Protein AF-0000000072974945 (afdb_homodimer)

Structure (mmCIF, N/CA/C/O backbone):
data_AF-0000000072974945-model_v1
#
loop_
_entity.id
_entity.type
_entity.pdbx_description
1 polymer 'Rhodanese domain-containing protein'
#
loop_
_atom_site.group_PDB
_atom_site.id
_atom_site.type_symbol
_atom_site.label_atom_id
_atom_site.label_alt_id
_atom_site.label_comp_id
_atom_site.label_asym_id
_atom_site.label_entity_id
_atom_site.label_seq_id
_atom_site.pdbx_PDB_ins_code
_atom_site.Cartn_x
_atom_site.Cartn_y
_atom_site.Cartn_z
_atom_site.occupancy
_atom_site.B_iso_or_equiv
_atom_site.auth_seq_id
_atom_site.auth_comp_id
_atom_site.auth_asym_id
_atom_site.auth_atom_id
_atom_site.pdbx_PDB_model_num
ATOM 1 N N . MET A 1 1 ? 16.078 1.622 16.719 1 58.62 1 MET A N 1
ATOM 2 C CA . MET A 1 1 ? 16.891 1.81 15.523 1 58.62 1 MET A CA 1
ATOM 3 C C . MET A 1 1 ? 16.016 2.008 14.289 1 58.62 1 MET A C 1
ATOM 5 O O . MET A 1 1 ? 14.992 1.335 14.141 1 58.62 1 MET A O 1
ATOM 9 N N . THR A 1 2 ? 16.172 3.021 13.57 1 85 2 THR A N 1
ATOM 10 C CA . THR A 1 2 ? 15.352 3.383 12.414 1 85 2 THR A CA 1
ATOM 11 C C . THR A 1 2 ? 15.547 2.391 11.273 1 85 2 THR A C 1
ATOM 13 O O . THR A 1 2 ? 16.672 1.994 10.977 1 85 2 THR A O 1
ATOM 16 N N . GLN A 1 3 ? 14.461 1.703 10.914 1 92.5 3 GLN A N 1
ATOM 17 C CA . GLN A 1 3 ? 14.531 0.742 9.812 1 92.5 3 GLN A CA 1
ATOM 18 C C . GLN A 1 3 ? 14.539 1.449 8.461 1 92.5 3 GLN A C 1
ATOM 20 O O . GLN A 1 3 ? 13.977 2.537 8.32 1 92.5 3 GLN A O 1
ATOM 25 N N . THR A 1 4 ? 15.273 0.853 7.574 1 95.38 4 THR A N 1
ATOM 26 C CA . THR A 1 4 ? 15.211 1.28 6.18 1 95.38 4 THR A CA 1
ATOM 27 C C . THR A 1 4 ? 14.188 0.454 5.406 1 95.38 4 THR A C 1
ATOM 29 O O . THR A 1 4 ? 13.75 -0.601 5.875 1 95.38 4 THR A O 1
ATOM 32 N N . PRO A 1 5 ? 13.805 0.954 4.289 1 95.38 5 PRO A N 1
ATOM 33 C CA . PRO A 1 5 ? 12.906 0.134 3.471 1 95.38 5 PRO A CA 1
ATOM 34 C C . PRO A 1 5 ? 13.484 -1.25 3.174 1 95.38 5 PRO A C 1
ATOM 36 O O . PRO A 1 5 ? 12.75 -2.244 3.205 1 95.38 5 PRO A O 1
ATOM 39 N N . SER A 1 6 ? 14.758 -1.287 2.896 1 96.25 6 SER A N 1
ATOM 40 C CA . SER A 1 6 ? 15.398 -2.57 2.643 1 96.25 6 SER A CA 1
ATOM 41 C C . SER A 1 6 ? 15.312 -3.486 3.859 1 96.25 6 SER A C 1
ATOM 43 O O . SER A 1 6 ? 15.172 -4.703 3.717 1 96.25 6 SER A O 1
ATOM 45 N N . ASP A 1 7 ? 15.414 -2.947 5.043 1 97.31 7 ASP A N 1
ATOM 46 C CA . ASP A 1 7 ? 15.266 -3.729 6.266 1 97.31 7 ASP A CA 1
ATOM 47 C C . ASP A 1 7 ? 13.852 -4.293 6.387 1 97.31 7 ASP A C 1
ATOM 49 O O . ASP A 1 7 ? 13.672 -5.453 6.762 1 97.31 7 ASP A O 1
ATOM 53 N N . LEU A 1 8 ? 12.836 -3.455 6.133 1 96.56 8 LEU A N 1
ATOM 54 C CA . LEU A 1 8 ? 11.445 -3.902 6.195 1 96.56 8 LEU A CA 1
ATOM 55 C C . LEU A 1 8 ? 11.211 -5.07 5.246 1 96.56 8 LEU A C 1
ATOM 57 O O . LEU A 1 8 ? 10.547 -6.051 5.609 1 96.56 8 LEU A O 1
ATOM 61 N N . VAL A 1 9 ? 11.789 -4.977 4.047 1 97.06 9 VAL A N 1
ATOM 62 C CA . VAL A 1 9 ? 11.625 -6.016 3.035 1 97.06 9 VAL A CA 1
ATOM 63 C C . VAL A 1 9 ? 12.305 -7.301 3.504 1 97.06 9 VAL A C 1
ATOM 65 O O . VAL A 1 9 ? 11.711 -8.383 3.426 1 97.06 9 VAL A O 1
ATOM 68 N N . ALA A 1 10 ? 13.5 -7.16 4.02 1 95.5 10 ALA A N 1
ATOM 69 C CA . ALA A 1 10 ? 14.273 -8.312 4.48 1 95.5 10 ALA A CA 1
ATOM 70 C C . ALA A 1 10 ? 13.57 -9.016 5.641 1 95.5 10 ALA A C 1
ATOM 72 O O . ALA A 1 10 ? 13.633 -10.242 5.766 1 95.5 10 ALA A O 1
ATOM 73 N N . ASN A 1 11 ? 12.812 -8.281 6.383 1 95.69 11 ASN A N 1
ATOM 74 C CA . ASN A 1 11 ? 12.18 -8.812 7.586 1 95.69 11 ASN A CA 1
ATOM 75 C C . ASN A 1 11 ? 10.758 -9.297 7.305 1 95.69 11 ASN A C 1
ATOM 77 O O . ASN A 1 11 ? 10.102 -9.844 8.195 1 95.69 11 ASN A O 1
ATOM 81 N N . ALA A 1 12 ? 10.258 -9.102 6.109 1 96.12 12 ALA A N 1
ATOM 82 C CA . ALA A 1 12 ? 8.883 -9.445 5.754 1 96.12 12 ALA A CA 1
ATOM 83 C C . ALA A 1 12 ? 8.641 -10.945 5.898 1 96.12 12 ALA A C 1
ATOM 85 O O . ALA A 1 12 ? 7.508 -11.375 6.133 1 96.12 12 ALA A O 1
ATOM 86 N N . GLY A 1 13 ? 9.648 -11.766 5.664 1 96.69 13 GLY A N 1
ATOM 87 C CA . GLY A 1 13 ? 9.555 -13.195 5.918 1 96.69 13 GLY A CA 1
ATOM 88 C C . GLY A 1 13 ? 8.742 -13.938 4.871 1 96.69 13 GLY A C 1
ATOM 89 O O . GLY A 1 13 ? 8.062 -14.922 5.18 1 96.69 13 GLY A O 1
ATOM 90 N N . ILE A 1 14 ? 8.734 -13.461 3.645 1 98.31 14 ILE A N 1
ATOM 91 C CA . ILE A 1 14 ? 8 -14.117 2.572 1 98.31 14 ILE A CA 1
ATOM 92 C C . ILE A 1 14 ? 8.969 -14.906 1.691 1 98.31 14 ILE A C 1
ATOM 94 O O . ILE A 1 14 ? 9.914 -14.344 1.145 1 98.31 14 ILE A O 1
ATOM 98 N N . PRO A 1 15 ? 8.719 -16.234 1.573 1 98.5 15 PRO A N 1
ATOM 99 C CA . PRO A 1 15 ? 9.633 -17.031 0.75 1 98.5 15 PRO A CA 1
ATOM 100 C C . PRO A 1 15 ? 9.648 -16.594 -0.712 1 98.5 15 PRO A C 1
ATOM 102 O O . PRO A 1 15 ? 8.594 -16.25 -1.267 1 98.5 15 PRO A O 1
ATOM 105 N N . ALA A 1 16 ? 10.812 -16.625 -1.269 1 98.44 16 ALA A N 1
ATOM 106 C CA . ALA A 1 16 ? 10.938 -16.344 -2.697 1 98.44 16 ALA A CA 1
ATOM 107 C C . ALA A 1 16 ? 10.641 -17.594 -3.525 1 98.44 16 ALA A C 1
ATOM 109 O O . ALA A 1 16 ? 10.883 -18.719 -3.076 1 98.44 16 ALA A O 1
ATOM 110 N N . ILE A 1 17 ? 10.102 -17.391 -4.68 1 98.75 17 ILE A N 1
ATOM 111 C CA . ILE A 1 17 ? 9.961 -18.438 -5.699 1 98.75 17 ILE A CA 1
ATOM 112 C C . ILE A 1 17 ? 10.609 -17.969 -7.004 1 98.75 17 ILE A C 1
ATOM 114 O O . ILE A 1 17 ? 10.484 -16.797 -7.379 1 98.75 17 ILE A O 1
ATOM 118 N N . SER A 1 18 ? 11.359 -18.844 -7.617 1 98.5 18 SER A N 1
ATOM 119 C CA . SER A 1 18 ? 11.969 -18.469 -8.891 1 98.5 18 SER A CA 1
ATOM 120 C C . SER A 1 18 ? 10.906 -18.266 -9.969 1 98.5 18 SER A C 1
ATOM 122 O O . SER A 1 18 ? 9.812 -18.828 -9.891 1 98.5 18 SER A O 1
ATOM 124 N N . ILE A 1 19 ? 11.297 -17.484 -10.977 1 98.5 19 ILE A N 1
ATOM 125 C CA . ILE A 1 19 ? 10.398 -17.234 -12.094 1 98.5 19 ILE A CA 1
ATOM 126 C C . ILE A 1 19 ? 10.07 -18.562 -12.789 1 98.5 19 ILE A C 1
ATOM 128 O O . ILE A 1 19 ? 8.914 -18.812 -13.148 1 98.5 19 ILE A O 1
ATOM 132 N N . ASP A 1 20 ? 11.023 -19.406 -12.891 1 98 20 ASP A N 1
ATOM 133 C CA . ASP A 1 20 ? 10.805 -20.703 -13.531 1 98 20 ASP A CA 1
ATOM 134 C C . ASP A 1 20 ? 9.828 -21.547 -12.727 1 98 20 ASP A C 1
ATOM 136 O O . ASP A 1 20 ? 8.914 -22.156 -13.289 1 98 20 ASP A O 1
ATOM 140 N N . ASP A 1 21 ? 10.016 -21.594 -11.445 1 98.56 21 ASP A N 1
ATOM 141 C CA . ASP A 1 21 ? 9.102 -22.344 -10.586 1 98.56 21 ASP A CA 1
ATOM 142 C C . ASP A 1 21 ? 7.707 -21.719 -10.594 1 98.56 21 ASP A C 1
ATOM 144 O O . ASP A 1 21 ? 6.699 -22.422 -10.555 1 98.56 21 ASP A O 1
ATOM 148 N N . ALA A 1 22 ? 7.656 -20.375 -10.625 1 98.81 22 ALA A N 1
ATOM 149 C CA . ALA A 1 22 ? 6.375 -19.688 -10.695 1 98.81 22 ALA A CA 1
ATOM 150 C C . ALA A 1 22 ? 5.629 -20.031 -11.984 1 98.81 22 ALA A C 1
ATOM 152 O O . ALA A 1 22 ? 4.41 -20.219 -11.969 1 98.81 22 ALA A O 1
ATOM 153 N N . LYS A 1 23 ? 6.359 -20.109 -13.062 1 98.5 23 LYS A N 1
ATOM 154 C CA . LYS A 1 23 ? 5.746 -20.453 -14.344 1 98.5 23 LYS A CA 1
ATOM 155 C C . LYS A 1 23 ? 5.102 -21.828 -14.297 1 98.5 23 LYS A C 1
ATOM 157 O O . LYS A 1 23 ? 4.055 -22.062 -14.906 1 98.5 23 LYS A O 1
ATOM 162 N N . VAL A 1 24 ? 5.691 -22.734 -13.562 1 98.19 24 VAL A N 1
ATOM 163 C CA . VAL A 1 24 ? 5.148 -24.078 -13.406 1 98.19 24 VAL A CA 1
ATOM 164 C C . VAL A 1 24 ? 3.809 -24.016 -12.672 1 98.19 24 VAL A C 1
ATOM 166 O O . VAL A 1 24 ? 2.883 -24.766 -12.992 1 98.19 24 VAL A O 1
ATOM 169 N N . LEU A 1 25 ? 3.699 -23.078 -11.805 1 98.44 25 LEU A N 1
ATOM 170 C CA . LEU A 1 25 ? 2.494 -22.938 -10.992 1 98.44 25 LEU A CA 1
ATOM 171 C C . LEU A 1 25 ? 1.412 -22.172 -11.742 1 98.44 25 LEU A C 1
ATOM 173 O O . LEU A 1 25 ? 0.24 -22.219 -11.359 1 98.44 25 LEU A O 1
ATOM 177 N N . HIS A 1 26 ? 1.814 -21.406 -12.75 1 98.38 26 HIS A N 1
ATOM 178 C CA . HIS A 1 26 ? 0.898 -20.516 -13.469 1 98.38 26 HIS A CA 1
ATOM 179 C C . HIS A 1 26 ? -0.235 -21.312 -14.117 1 98.38 26 HIS A C 1
ATOM 181 O O . HIS A 1 26 ? 0.01 -22.281 -14.828 1 98.38 26 HIS A O 1
ATOM 187 N N . GLY A 1 27 ? -1.477 -21 -13.797 1 96.69 27 GLY A N 1
ATOM 188 C CA . GLY A 1 27 ? -2.641 -21.641 -14.383 1 96.69 27 GLY A CA 1
ATOM 189 C C . GLY A 1 27 ? -3.137 -22.828 -13.57 1 96.69 27 GLY A C 1
ATOM 190 O O . GLY A 1 27 ? -4.18 -23.406 -13.883 1 96.69 27 GLY A O 1
ATOM 191 N N . GLN A 1 28 ? -2.434 -23.25 -12.57 1 97.75 28 GLN A N 1
ATOM 192 C CA . GLN A 1 28 ? -2.85 -24.375 -11.742 1 97.75 28 GLN A CA 1
ATOM 193 C C . GLN A 1 28 ? -4.008 -23.984 -10.828 1 97.75 28 GLN A C 1
ATOM 195 O O . GLN A 1 28 ? -4.074 -22.859 -10.344 1 97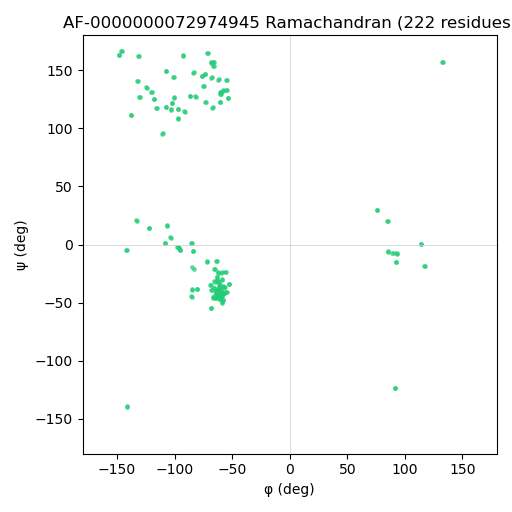.75 28 GLN A O 1
ATOM 200 N N . ASP A 1 29 ? -4.832 -24.938 -10.602 1 97.12 29 ASP A N 1
ATOM 201 C CA . ASP A 1 29 ? -5.973 -24.734 -9.719 1 97.12 29 ASP A CA 1
ATOM 202 C C . ASP A 1 29 ? -5.516 -24.344 -8.312 1 97.12 29 ASP A C 1
ATOM 204 O O . ASP A 1 29 ? -4.598 -24.969 -7.766 1 97.12 29 ASP A O 1
ATOM 208 N N . GLY A 1 30 ? -6.086 -23.328 -7.777 1 97.75 30 GLY A N 1
ATOM 209 C CA . GLY A 1 30 ? -5.812 -22.922 -6.402 1 97.75 30 GLY A CA 1
ATOM 210 C C . GLY A 1 30 ? -4.652 -21.953 -6.281 1 97.75 30 GLY A C 1
ATOM 211 O O . GLY A 1 30 ? -4.352 -21.469 -5.188 1 97.75 30 GLY A O 1
ATOM 212 N N . VAL A 1 31 ? -3.963 -21.734 -7.418 1 98.69 31 VAL A N 1
ATOM 213 C CA . VAL A 1 31 ? -2.857 -20.781 -7.398 1 98.69 31 VAL A CA 1
ATOM 214 C C . VAL A 1 31 ? -3.316 -19.453 -7.973 1 98.69 31 VAL A C 1
ATOM 216 O O . VAL A 1 31 ? -3.885 -19.391 -9.07 1 98.69 31 VAL A O 1
ATOM 219 N N . VAL A 1 32 ? -3.125 -18.422 -7.258 1 98.75 32 VAL A N 1
ATOM 220 C CA . VAL A 1 32 ? -3.484 -17.094 -7.715 1 98.75 32 VAL A CA 1
ATOM 221 C C . VAL A 1 32 ? -2.23 -16.219 -7.801 1 98.75 32 VAL A C 1
ATOM 223 O O . VAL A 1 32 ? -1.437 -16.172 -6.859 1 98.75 32 VAL A O 1
ATOM 226 N N . PHE A 1 33 ? -2.006 -15.664 -8.906 1 98.94 33 PHE A N 1
ATOM 227 C CA . PHE A 1 33 ? -0.983 -14.633 -9.047 1 98.94 33 PHE A CA 1
ATOM 228 C C . PHE A 1 33 ? -1.545 -13.258 -8.703 1 98.94 33 PHE A C 1
ATOM 230 O O . PHE A 1 33 ? -2.611 -12.875 -9.195 1 98.94 33 PHE A O 1
ATOM 237 N N . LEU A 1 34 ? -0.872 -12.578 -7.84 1 98.94 34 LEU A N 1
ATOM 238 C CA . LEU A 1 34 ? -1.311 -11.266 -7.367 1 98.94 34 LEU A CA 1
ATOM 239 C C . LEU A 1 34 ? -0.321 -10.18 -7.777 1 98.94 34 LEU A C 1
ATOM 241 O O . LEU A 1 34 ? 0.852 -10.234 -7.398 1 98.94 34 LEU A O 1
ATOM 245 N N . ASP A 1 35 ? -0.775 -9.25 -8.57 1 98.94 35 ASP A N 1
ATOM 246 C CA . ASP A 1 35 ? -0.036 -8.055 -8.961 1 98.94 35 ASP A CA 1
ATOM 247 C C . ASP A 1 35 ? -0.32 -6.895 -8 1 98.94 35 ASP A C 1
ATOM 249 O O . ASP A 1 35 ? -1.42 -6.34 -8 1 98.94 35 ASP A O 1
ATOM 253 N N . VAL A 1 36 ? 0.713 -6.465 -7.258 1 98.94 36 VAL A N 1
ATOM 254 C CA . VAL A 1 36 ? 0.452 -5.441 -6.25 1 98.94 36 VAL A CA 1
ATOM 255 C C . VAL A 1 36 ? 1.021 -4.102 -6.711 1 98.94 36 VAL A C 1
ATOM 257 O O . VAL A 1 36 ? 1.181 -3.178 -5.91 1 98.94 36 VAL A O 1
ATOM 260 N N . ARG A 1 37 ? 1.349 -3.924 -8.023 1 98.81 37 ARG A N 1
ATOM 261 C CA . ARG A 1 37 ? 1.84 -2.674 -8.594 1 98.81 37 ARG A CA 1
ATOM 262 C C . ARG A 1 37 ? 0.728 -1.632 -8.672 1 98.81 37 ARG A C 1
ATOM 264 O O . ARG A 1 37 ? -0.447 -1.956 -8.484 1 98.81 37 ARG A O 1
ATOM 271 N N . GLU A 1 38 ? 1.112 -0.466 -8.859 1 98.5 38 GLU A N 1
ATOM 272 C CA . GLU A 1 38 ? 0.151 0.613 -9.062 1 98.5 38 GLU A CA 1
ATOM 273 C C . GLU A 1 38 ? -0.616 0.431 -10.367 1 98.5 38 GLU A C 1
ATOM 275 O O . GLU A 1 38 ? -0.1 -0.159 -11.32 1 98.5 38 GLU A O 1
ATOM 280 N N . PRO A 1 39 ? -1.824 0.975 -10.438 1 98.31 39 PRO A N 1
ATOM 281 C CA . PRO A 1 39 ? -2.684 0.771 -11.609 1 98.31 39 PRO A CA 1
ATOM 282 C C . PRO A 1 39 ? -2.02 1.211 -12.914 1 98.31 39 PRO A C 1
ATOM 284 O O . PRO A 1 39 ? -2.189 0.559 -13.945 1 98.31 39 PRO A O 1
ATOM 287 N N . ALA A 1 40 ? -1.279 2.258 -12.875 1 97.75 40 ALA A N 1
ATOM 288 C CA . ALA A 1 40 ? -0.628 2.742 -14.094 1 97.75 40 ALA A CA 1
ATOM 289 C C . ALA A 1 40 ? 0.36 1.713 -14.633 1 97.75 40 ALA A C 1
ATOM 291 O O . ALA A 1 40 ? 0.509 1.564 -15.844 1 97.75 40 ALA A O 1
ATOM 292 N N . GLU A 1 41 ? 1.099 1.032 -13.766 1 98.31 41 GLU A N 1
ATOM 293 C CA . GLU A 1 41 ? 2.02 -0.028 -14.164 1 98.31 41 GLU A CA 1
ATOM 294 C C . GLU A 1 41 ? 1.271 -1.205 -14.781 1 98.31 41 GLU A C 1
ATOM 296 O O . GLU A 1 41 ? 1.678 -1.731 -15.82 1 98.31 41 GLU A O 1
ATOM 301 N N . VAL A 1 42 ? 0.158 -1.559 -14.203 1 98.62 42 VAL A N 1
ATOM 302 C CA . VAL A 1 42 ? -0.625 -2.715 -14.633 1 98.62 42 VAL A CA 1
ATOM 303 C C . VAL A 1 42 ? -1.244 -2.443 -16 1 98.62 42 VAL A C 1
ATOM 305 O O . VAL A 1 42 ? -1.402 -3.359 -16.812 1 98.62 42 VAL A O 1
ATOM 308 N N . ALA A 1 43 ? -1.614 -1.192 -16.219 1 97.81 43 ALA A N 1
ATOM 309 C CA . ALA A 1 43 ? -2.178 -0.791 -17.5 1 97.81 43 ALA A CA 1
ATOM 310 C C . ALA A 1 43 ? -1.231 -1.137 -18.656 1 97.81 43 ALA A C 1
ATOM 312 O O . ALA A 1 43 ? -1.67 -1.351 -19.781 1 97.81 43 ALA A O 1
ATOM 313 N N . GLY A 1 44 ? 0.078 -1.262 -18.344 1 97.38 44 GLY A N 1
ATOM 314 C CA . GLY A 1 44 ? 1.066 -1.645 -19.344 1 97.38 44 GLY A CA 1
ATOM 315 C C . GLY A 1 44 ? 1.163 -3.145 -19.531 1 97.38 44 GLY A C 1
ATOM 316 O O . GLY A 1 44 ? 1.934 -3.617 -20.375 1 97.38 44 GLY A O 1
ATOM 317 N N . GLY A 1 45 ? 0.459 -3.881 -18.719 1 98.5 45 GLY A N 1
ATOM 318 C CA . GLY A 1 45 ? 0.428 -5.332 -18.797 1 98.5 45 GLY A CA 1
ATOM 319 C C . GLY A 1 45 ? 0.614 -6.004 -17.438 1 98.5 45 GLY A C 1
ATOM 320 O O . GLY A 1 45 ? 1.189 -5.418 -16.516 1 98.5 45 GLY A O 1
ATOM 321 N N . LYS A 1 46 ? 0.142 -7.188 -17.375 1 98.81 46 LYS A N 1
ATOM 322 C CA . LYS A 1 46 ? 0.309 -8.023 -16.188 1 98.81 46 LYS A CA 1
ATOM 323 C C . LYS A 1 46 ? 0.454 -9.492 -16.562 1 98.81 46 LYS A C 1
ATOM 325 O O . LYS A 1 46 ? 0.267 -9.867 -17.719 1 98.81 46 LYS A O 1
ATOM 330 N N . ILE A 1 47 ? 0.885 -10.281 -15.594 1 98.88 47 ILE A N 1
ATOM 331 C CA . ILE A 1 47 ? 0.903 -11.727 -15.812 1 98.88 47 ILE A CA 1
ATOM 332 C C . ILE A 1 47 ? -0.502 -12.211 -16.156 1 98.88 47 ILE A C 1
ATOM 334 O O . ILE A 1 47 ? -1.48 -11.789 -15.531 1 98.88 47 ILE A O 1
ATOM 338 N N . ALA A 1 48 ? -0.617 -13.023 -17.203 1 98.81 48 ALA A N 1
ATOM 339 C CA . ALA A 1 48 ? -1.924 -13.492 -17.656 1 98.81 48 ALA A CA 1
ATOM 340 C C . ALA A 1 48 ? -2.701 -14.141 -16.516 1 98.81 48 ALA A C 1
ATOM 342 O O . ALA A 1 48 ? -2.176 -15.008 -15.805 1 98.81 48 ALA A O 1
ATOM 343 N N . GLY A 1 49 ? -3.949 -13.641 -16.281 1 98.44 49 GLY A N 1
ATOM 344 C CA . GLY A 1 49 ? -4.816 -14.227 -15.273 1 98.44 49 GLY A CA 1
ATOM 345 C C . GLY A 1 49 ? -4.566 -13.688 -13.875 1 98.44 49 GLY A C 1
ATOM 346 O O . GLY A 1 49 ? -5.316 -13.984 -12.945 1 98.44 49 GLY A O 1
ATOM 347 N N . ALA A 1 50 ? -3.58 -12.891 -13.68 1 98.81 50 ALA A N 1
ATOM 348 C CA . ALA A 1 50 ? -3.248 -12.375 -12.352 1 98.81 50 ALA A CA 1
ATOM 349 C C . ALA A 1 50 ? -4.336 -11.438 -11.844 1 98.81 50 ALA A C 1
ATOM 351 O O . ALA A 1 50 ? -4.949 -10.703 -12.625 1 98.81 50 ALA A O 1
ATOM 352 N N . VAL A 1 51 ? -4.59 -11.477 -10.594 1 98.69 51 VAL A N 1
ATOM 353 C CA . VAL A 1 51 ? -5.422 -10.492 -9.914 1 98.69 51 VAL A CA 1
ATOM 354 C C . VAL A 1 51 ? -4.594 -9.25 -9.594 1 98.69 51 VAL A C 1
ATOM 356 O O . VAL A 1 51 ? -3.498 -9.352 -9.039 1 98.69 51 VAL A O 1
ATOM 359 N N . ALA A 1 52 ? -5.082 -8.133 -9.992 1 98.81 52 ALA A N 1
ATOM 360 C CA . ALA A 1 52 ? -4.359 -6.887 -9.734 1 98.81 52 ALA A CA 1
ATOM 361 C C . ALA A 1 52 ? -4.992 -6.117 -8.578 1 98.81 52 ALA A C 1
ATOM 363 O O . ALA A 1 52 ? -6.148 -5.703 -8.656 1 98.81 52 ALA A O 1
ATOM 364 N N . ILE A 1 53 ? -4.301 -5.934 -7.504 1 98.75 53 ILE A N 1
ATOM 365 C CA . ILE A 1 53 ? -4.68 -5.145 -6.336 1 98.75 53 ILE A CA 1
ATOM 366 C C . ILE A 1 53 ? -3.482 -4.332 -5.848 1 98.75 53 ILE A C 1
ATOM 368 O O . ILE A 1 53 ? -2.527 -4.887 -5.301 1 98.75 53 ILE A O 1
ATOM 372 N N . PRO A 1 54 ? -3.553 -3.021 -6 1 98.81 54 PRO A N 1
ATOM 373 C CA . PRO A 1 54 ? -2.428 -2.254 -5.461 1 98.81 54 PRO A CA 1
ATOM 374 C C . PRO A 1 54 ? -2.176 -2.541 -3.98 1 98.81 54 PRO A C 1
ATOM 376 O O . PRO A 1 54 ? -3.125 -2.707 -3.211 1 98.81 54 PRO A O 1
ATOM 379 N N . ARG A 1 55 ? -0.887 -2.592 -3.596 1 98.62 55 ARG A N 1
ATOM 380 C CA . ARG A 1 55 ? -0.537 -2.906 -2.213 1 98.62 55 ARG A CA 1
ATOM 381 C C . ARG A 1 55 ? -1.273 -1.989 -1.242 1 98.62 55 ARG A C 1
ATOM 383 O O . ARG A 1 55 ? -1.653 -2.412 -0.148 1 98.62 55 ARG A O 1
ATOM 390 N N . GLY A 1 56 ? -1.486 -0.758 -1.649 1 98.31 56 GLY A N 1
ATOM 391 C CA . GLY A 1 56 ? -2.031 0.248 -0.751 1 98.31 56 GLY A CA 1
ATOM 392 C C . GLY A 1 56 ? -3.447 -0.056 -0.303 1 98.31 56 GLY A C 1
ATOM 393 O O . GLY A 1 56 ? -3.906 0.463 0.717 1 98.31 56 GLY A O 1
ATOM 394 N N . VAL A 1 57 ? -4.168 -0.867 -1.032 1 98.38 57 VAL A N 1
ATOM 395 C CA . VAL A 1 57 ? -5.562 -1.134 -0.695 1 98.38 57 VAL A CA 1
ATOM 396 C C . VAL A 1 57 ? -5.766 -2.633 -0.491 1 98.38 57 VAL A C 1
ATOM 398 O O . VAL A 1 57 ? -6.902 -3.105 -0.409 1 98.38 57 VAL A O 1
ATOM 401 N N . LEU A 1 58 ? -4.758 -3.406 -0.354 1 98.5 58 LEU A N 1
ATOM 402 C CA . LEU A 1 58 ? -4.777 -4.863 -0.367 1 98.5 58 LEU A CA 1
ATOM 403 C C . LEU A 1 58 ? -5.68 -5.406 0.734 1 98.5 58 LEU A C 1
ATOM 405 O O . LEU A 1 58 ? -6.535 -6.258 0.479 1 98.5 58 LEU A O 1
ATOM 409 N N . GLU A 1 59 ? -5.555 -4.832 1.91 1 98 59 GLU A N 1
ATOM 410 C CA . GLU A 1 59 ? -6.285 -5.336 3.066 1 98 59 GLU A CA 1
ATOM 411 C C . GLU A 1 59 ? -7.793 -5.305 2.826 1 98 59 GLU A C 1
ATOM 413 O O . GLU A 1 59 ? -8.531 -6.121 3.375 1 98 59 GLU A O 1
ATOM 418 N N . TRP A 1 60 ? -8.172 -4.438 1.933 1 97.5 60 TRP A N 1
ATOM 419 C CA . TRP A 1 60 ? -9.602 -4.195 1.767 1 97.5 60 TRP A CA 1
ATOM 420 C C . TRP A 1 60 ? -10.125 -4.895 0.516 1 97.5 60 TRP A C 1
ATOM 422 O O . TRP A 1 60 ? -11.297 -4.738 0.159 1 97.5 60 TRP A O 1
ATOM 432 N N . GLN A 1 61 ? -9.328 -5.629 -0.103 1 98.06 61 GLN A N 1
ATOM 433 C CA . GLN A 1 61 ? -9.742 -6.309 -1.323 1 98.06 61 GLN A CA 1
ATOM 434 C C . GLN A 1 61 ? -9.336 -7.777 -1.301 1 98.06 61 GLN A C 1
ATOM 436 O O . GLN A 1 61 ? -9.219 -8.414 -2.352 1 98.06 61 GLN A O 1
ATOM 441 N N . ILE A 1 62 ? -9.07 -8.352 -0.175 1 96.88 62 ILE A N 1
ATOM 442 C CA . ILE A 1 62 ? -8.523 -9.703 -0.058 1 96.88 62 ILE A CA 1
ATOM 443 C C . ILE A 1 62 ? -9.594 -10.727 -0.428 1 96.88 62 ILE A C 1
ATOM 445 O O . ILE A 1 62 ? -9.281 -11.906 -0.633 1 96.88 62 ILE A O 1
ATOM 449 N N . GLU A 1 63 ? -10.891 -10.305 -0.487 1 96.94 63 GLU A N 1
ATOM 450 C CA . GLU A 1 63 ? -11.945 -11.219 -0.898 1 96.94 63 GLU A CA 1
ATOM 451 C C . GLU A 1 63 ? -11.688 -11.773 -2.297 1 96.94 63 GLU A C 1
ATOM 453 O O . GLU A 1 63 ? -12.102 -12.883 -2.619 1 96.94 63 GLU A O 1
ATOM 458 N N . ALA A 1 64 ? -11.047 -11 -3.096 1 97.19 64 ALA A N 1
ATOM 459 C CA . ALA A 1 64 ? -10.703 -11.406 -4.457 1 97.19 64 ALA A CA 1
ATOM 460 C C . ALA A 1 64 ? -9.766 -12.602 -4.457 1 97.19 64 ALA A C 1
ATOM 462 O O . ALA A 1 64 ? -9.586 -13.266 -5.48 1 97.19 64 ALA A O 1
ATOM 463 N N . LEU A 1 65 ? -9.148 -12.945 -3.326 1 97.81 65 LEU A N 1
ATOM 464 C CA . LEU A 1 65 ? -8.172 -14.023 -3.203 1 97.81 65 LEU A CA 1
ATOM 465 C C . LEU A 1 65 ? -8.766 -15.203 -2.443 1 97.81 65 LEU A C 1
AT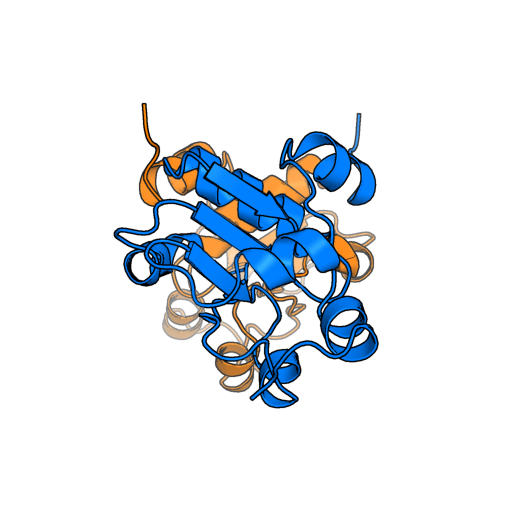OM 467 O O . LEU A 1 65 ? -8.062 -16.156 -2.117 1 97.81 65 LEU A O 1
ATOM 471 N N . GLU A 1 66 ? -10 -15 -2.094 1 92.5 66 GLU A N 1
ATOM 472 C CA . GLU A 1 66 ? -10.648 -16.047 -1.315 1 92.5 66 GLU A CA 1
ATOM 473 C C . GLU A 1 66 ? -10.555 -17.406 -2.027 1 92.5 66 GLU A C 1
ATOM 475 O O . GLU A 1 66 ? -10.789 -17.484 -3.234 1 92.5 66 GLU A O 1
ATOM 480 N N . GLY A 1 67 ? -10.188 -18.438 -1.32 1 92.69 67 GLY A N 1
ATOM 481 C CA . GLY A 1 67 ? -10.102 -19.781 -1.876 1 92.69 67 GLY A CA 1
ATOM 482 C C . GLY A 1 67 ? -8.719 -20.125 -2.402 1 92.69 67 GLY A C 1
ATOM 483 O O . GLY A 1 67 ? -8.438 -21.281 -2.705 1 92.69 67 GLY A O 1
ATOM 484 N N . ALA A 1 68 ? -7.883 -19.141 -2.58 1 96.94 68 ALA A N 1
ATOM 485 C CA . ALA A 1 68 ? -6.52 -19.422 -3.023 1 96.94 68 ALA A CA 1
ATOM 486 C C . ALA A 1 68 ? -5.793 -20.312 -2.029 1 96.94 68 ALA A C 1
ATOM 488 O O . ALA A 1 68 ? -5.805 -20.062 -0.824 1 96.94 68 ALA A O 1
ATOM 489 N N . LYS A 1 69 ? -5.23 -21.328 -2.547 1 97.94 69 LYS A N 1
ATOM 490 C CA . LYS A 1 69 ? -4.379 -22.188 -1.736 1 97.94 69 LYS A CA 1
ATOM 491 C C . LYS A 1 69 ? -2.953 -21.641 -1.667 1 97.94 69 LYS A C 1
ATOM 493 O O . LYS A 1 69 ? -2.299 -21.734 -0.626 1 97.94 69 LYS A O 1
ATOM 498 N N . THR A 1 70 ? -2.492 -21.125 -2.803 1 98.69 70 THR A N 1
ATOM 499 C CA . THR A 1 70 ? -1.188 -20.484 -2.936 1 98.69 70 THR A CA 1
ATOM 500 C C . THR A 1 70 ? -1.319 -19.125 -3.617 1 98.69 70 THR A C 1
ATOM 502 O O . THR A 1 70 ? -2.002 -19 -4.637 1 98.69 70 THR A O 1
ATOM 505 N N . VAL A 1 71 ? -0.799 -18.172 -3 1 98.88 71 VAL A N 1
ATOM 506 C CA . VAL A 1 71 ? -0.736 -16.859 -3.635 1 98.88 71 VAL A CA 1
ATOM 507 C C . VAL A 1 71 ? 0.704 -16.547 -4.039 1 98.88 71 VAL A C 1
ATOM 509 O O . VAL A 1 71 ? 1.602 -16.531 -3.191 1 98.88 71 VAL A O 1
ATOM 512 N N . VAL A 1 72 ? 0.945 -16.375 -5.266 1 98.94 72 VAL A N 1
ATOM 513 C CA . VAL A 1 72 ? 2.219 -15.898 -5.789 1 98.94 72 VAL A CA 1
ATOM 514 C C . VAL A 1 72 ? 2.135 -14.391 -6.035 1 98.94 72 VAL A C 1
ATOM 516 O O . VAL A 1 72 ? 1.447 -13.945 -6.953 1 98.94 72 VAL A O 1
ATOM 519 N N . VAL A 1 73 ? 2.801 -13.656 -5.207 1 98.94 73 VAL A N 1
ATOM 520 C CA . VAL A 1 73 ? 2.713 -12.203 -5.266 1 98.94 73 VAL A CA 1
ATOM 521 C C . VAL A 1 73 ? 3.939 -11.641 -5.98 1 98.94 73 VAL A C 1
ATOM 523 O O . VAL A 1 73 ? 5.043 -12.164 -5.844 1 98.94 73 VAL A O 1
ATOM 526 N N . TYR A 1 74 ? 3.713 -10.539 -6.773 1 98.94 74 TYR A N 1
ATOM 527 C CA . TYR A 1 74 ? 4.812 -9.875 -7.469 1 98.94 74 TYR A CA 1
ATOM 528 C C . TYR A 1 74 ? 4.543 -8.383 -7.609 1 98.94 74 TYR A C 1
ATOM 530 O O . TYR A 1 74 ? 3.42 -7.922 -7.398 1 98.94 74 TYR A O 1
ATOM 538 N N . CYS A 1 75 ? 5.586 -7.656 -7.887 1 98.69 75 CYS A N 1
ATOM 539 C CA . CYS A 1 75 ? 5.496 -6.246 -8.25 1 98.69 75 CYS A CA 1
ATOM 540 C C . CYS A 1 75 ? 6.496 -5.902 -9.344 1 98.69 75 CYS A C 1
ATOM 542 O O . CYS A 1 75 ? 6.613 -6.625 -10.336 1 98.69 75 CYS A O 1
ATOM 544 N N . ALA A 1 76 ? 7.129 -4.766 -9.258 1 97.44 76 ALA A N 1
ATOM 545 C CA . ALA A 1 76 ? 8.078 -4.395 -10.305 1 97.44 76 ALA A CA 1
ATOM 546 C C . ALA A 1 76 ? 9.422 -5.094 -10.102 1 97.44 76 ALA A C 1
ATOM 548 O O . ALA A 1 76 ? 10.008 -5.609 -11.055 1 97.44 76 ALA A O 1
ATOM 549 N N . VAL A 1 77 ? 9.844 -5.211 -8.766 1 96.5 77 VAL A N 1
ATOM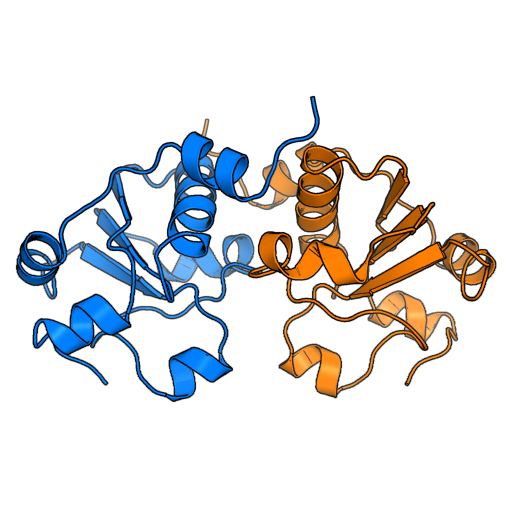 550 C CA . VAL A 1 77 ? 11.188 -5.742 -8.539 1 96.5 77 VAL A CA 1
ATOM 551 C C . VAL A 1 77 ? 11.188 -6.652 -7.316 1 96.5 77 VAL A C 1
ATOM 553 O O . VAL A 1 77 ? 12.219 -7.223 -6.953 1 96.5 77 VAL A O 1
ATOM 556 N N . GLY A 1 78 ? 10.086 -6.75 -6.613 1 97.81 78 GLY A N 1
ATOM 557 C CA . GLY A 1 78 ? 9.961 -7.742 -5.562 1 97.81 78 GLY A CA 1
ATOM 558 C C . GLY A 1 78 ? 9.781 -7.137 -4.184 1 97.81 78 GLY A C 1
ATOM 559 O O . GLY A 1 78 ? 9.359 -7.816 -3.248 1 97.81 78 GLY A O 1
ATOM 560 N N . GLY A 1 79 ? 10.117 -5.852 -3.994 1 97.94 79 GLY A N 1
ATOM 561 C CA . GLY A 1 79 ? 10.031 -5.215 -2.688 1 97.94 79 GLY A CA 1
ATOM 562 C C . GLY A 1 79 ? 8.609 -5.039 -2.205 1 97.94 79 GLY A C 1
ATOM 563 O O . GLY A 1 79 ? 8.266 -5.461 -1.099 1 97.94 79 GLY A O 1
ATOM 564 N N . ARG A 1 80 ? 7.727 -4.398 -2.967 1 98.44 80 ARG A N 1
ATOM 565 C CA . ARG A 1 80 ? 6.316 -4.258 -2.613 1 98.44 80 ARG A CA 1
ATOM 566 C C . ARG A 1 80 ? 5.664 -5.621 -2.422 1 98.44 80 ARG A C 1
ATOM 568 O O . ARG A 1 80 ? 4.82 -5.793 -1.539 1 98.44 80 ARG A O 1
ATOM 575 N N . ALA A 1 81 ? 6.078 -6.57 -3.229 1 98.81 81 ALA A N 1
ATOM 576 C CA . ALA A 1 81 ? 5.539 -7.926 -3.137 1 98.81 81 ALA A CA 1
ATOM 577 C C . ALA A 1 81 ? 5.84 -8.547 -1.774 1 98.81 81 ALA A C 1
ATOM 579 O O . ALA A 1 81 ? 4.973 -9.18 -1.167 1 98.81 81 ALA A O 1
ATOM 580 N N . ALA A 1 82 ? 7.035 -8.352 -1.295 1 98.69 82 ALA A N 1
ATOM 581 C CA . ALA A 1 82 ? 7.422 -8.883 0.01 1 98.69 82 ALA A CA 1
ATOM 582 C C . ALA A 1 82 ? 6.551 -8.305 1.118 1 98.69 82 ALA A C 1
ATOM 584 O O . ALA A 1 82 ? 6.023 -9.039 1.955 1 98.69 82 ALA A O 1
ATOM 585 N N . LEU A 1 83 ? 6.383 -6.988 1.085 1 98.62 83 LEU A N 1
ATOM 586 C CA . LEU A 1 83 ? 5.598 -6.324 2.117 1 98.62 83 LEU A CA 1
ATOM 587 C C . LEU A 1 83 ? 4.125 -6.711 2.012 1 98.62 83 LEU A C 1
ATOM 589 O O . LEU A 1 83 ? 3.459 -6.922 3.027 1 98.62 83 LEU A O 1
ATOM 593 N N . ALA A 1 84 ? 3.629 -6.82 0.812 1 98.75 84 ALA A N 1
ATOM 594 C CA . ALA A 1 84 ? 2.26 -7.289 0.597 1 98.75 84 ALA A CA 1
ATOM 595 C C . ALA A 1 84 ? 2.084 -8.719 1.095 1 98.75 84 ALA A C 1
ATOM 597 O O . ALA A 1 84 ? 1.054 -9.055 1.686 1 98.75 84 ALA A O 1
ATOM 598 N N . GLY A 1 85 ? 3.068 -9.586 0.785 1 98.69 85 GLY A N 1
ATOM 599 C CA . GLY A 1 85 ? 3.018 -10.953 1.273 1 98.69 85 GLY A CA 1
ATOM 600 C C . GLY A 1 85 ? 2.928 -11.047 2.785 1 98.69 85 GLY A C 1
ATOM 601 O O . GLY A 1 85 ? 2.174 -11.859 3.32 1 98.69 85 GLY A O 1
ATOM 602 N N . ALA A 1 86 ? 3.688 -10.219 3.48 1 97.94 86 ALA A N 1
ATOM 603 C CA . ALA A 1 86 ? 3.625 -10.18 4.938 1 97.94 86 ALA A CA 1
ATOM 604 C C . ALA A 1 86 ? 2.221 -9.82 5.418 1 97.94 86 ALA A C 1
ATOM 606 O O . ALA A 1 86 ? 1.718 -10.406 6.379 1 97.94 86 ALA A O 1
ATOM 607 N N . THR A 1 87 ? 1.62 -8.836 4.758 1 97.75 87 THR A N 1
ATOM 608 C CA . THR A 1 87 ? 0.244 -8.469 5.07 1 97.75 87 THR A CA 1
ATOM 609 C C . THR A 1 87 ? -0.69 -9.664 4.887 1 97.75 87 THR A C 1
ATOM 611 O O . THR A 1 87 ? -1.51 -9.953 5.762 1 97.75 87 THR A O 1
ATOM 614 N N . LEU A 1 88 ? -0.569 -10.352 3.775 1 98.25 88 LEU A N 1
ATOM 615 C CA . LEU A 1 88 ? -1.417 -11.508 3.494 1 98.25 88 LEU A CA 1
ATOM 616 C C . LEU A 1 88 ? -1.244 -12.586 4.562 1 98.25 88 LEU A C 1
ATOM 618 O O . LEU A 1 88 ? -2.225 -13.18 5.012 1 98.25 88 LEU A O 1
ATOM 622 N N . LYS A 1 89 ? -0.048 -12.805 4.988 1 97.44 89 LYS A N 1
ATOM 623 C CA . LYS A 1 89 ? 0.191 -13.773 6.051 1 97.44 89 LYS A CA 1
ATOM 624 C C . LYS A 1 89 ? -0.526 -13.375 7.336 1 97.44 89 LYS A C 1
ATOM 626 O O . LYS A 1 89 ? -1.141 -14.211 8 1 97.44 89 LYS A O 1
ATOM 631 N N . SER A 1 90 ? -0.438 -12.141 7.633 1 96.25 90 SER A N 1
ATOM 632 C CA . SER A 1 90 ? -1.1 -11.641 8.836 1 96.25 90 SER A CA 1
ATOM 633 C C . SER A 1 90 ? -2.611 -11.828 8.75 1 96.25 90 SER A C 1
ATOM 635 O O . SER A 1 90 ? -3.291 -11.906 9.773 1 96.25 90 SER A O 1
ATOM 637 N N . LEU A 1 91 ? -3.109 -11.914 7.551 1 96.69 91 LEU A N 1
ATOM 638 C CA . LEU A 1 91 ? -4.551 -12.023 7.336 1 96.69 91 LEU A CA 1
ATOM 639 C C . LEU A 1 91 ? -4.961 -13.477 7.16 1 96.69 91 LEU A C 1
ATOM 641 O O . LEU A 1 91 ? -6.125 -13.766 6.863 1 96.69 91 LEU A O 1
ATOM 645 N N . GLY A 1 92 ? -4.004 -14.383 7.164 1 95.81 92 GLY A N 1
ATOM 646 C CA . GLY A 1 92 ? -4.359 -15.789 7.281 1 95.81 92 GLY A CA 1
ATOM 647 C C . GLY A 1 92 ? -4.027 -16.594 6.039 1 95.81 92 GLY A C 1
ATOM 648 O O . GLY A 1 92 ? -4.32 -17.781 5.973 1 95.81 92 GLY A O 1
ATOM 649 N N . PHE A 1 93 ? -3.484 -15.961 5.066 1 97.44 93 PHE A N 1
ATOM 650 C CA . PHE A 1 93 ? -3.037 -16.719 3.906 1 97.44 93 PHE A CA 1
ATOM 651 C C . PHE A 1 93 ? -1.78 -17.516 4.238 1 97.44 93 PHE A C 1
ATOM 653 O O . PHE A 1 93 ? -0.737 -16.938 4.551 1 97.44 93 PHE A O 1
ATOM 660 N N . ALA A 1 94 ? -1.866 -18.75 4.066 1 95.75 94 ALA A N 1
ATOM 661 C CA . ALA A 1 94 ? -0.845 -19.641 4.621 1 95.75 94 ALA A CA 1
ATOM 662 C C . ALA A 1 94 ? 0.342 -19.766 3.672 1 95.75 94 ALA A C 1
ATOM 664 O O . ALA A 1 94 ? 1.497 -19.75 4.105 1 95.75 94 ALA A O 1
ATOM 665 N N . ASP A 1 95 ? 0.035 -19.953 2.408 1 98.5 95 ASP A N 1
ATOM 666 C CA . ASP A 1 95 ? 1.097 -20.141 1.428 1 98.5 95 ASP A CA 1
ATOM 667 C C . ASP A 1 95 ? 1.211 -18.953 0.491 1 98.5 95 ASP A C 1
ATOM 669 O O . ASP A 1 95 ? 0.517 -18.875 -0.525 1 98.5 95 ASP A O 1
ATOM 673 N N . VAL A 1 96 ? 2.082 -18.047 0.781 1 98.81 96 VAL A N 1
ATOM 674 C CA . VAL A 1 96 ? 2.361 -16.844 0.006 1 98.81 96 VAL A CA 1
ATOM 675 C C . VAL A 1 96 ? 3.822 -16.844 -0.44 1 98.81 96 VAL A C 1
ATOM 677 O O . VAL A 1 96 ? 4.727 -17.062 0.371 1 98.81 96 VAL A O 1
ATOM 680 N N . ARG A 1 97 ? 4.02 -16.594 -1.719 1 98.94 97 ARG A N 1
ATOM 681 C CA . ARG A 1 97 ? 5.359 -16.609 -2.299 1 98.94 97 ARG A CA 1
ATOM 682 C C . ARG A 1 97 ? 5.609 -15.359 -3.141 1 98.94 97 ARG A C 1
ATOM 684 O O . ARG A 1 97 ? 4.715 -14.891 -3.842 1 98.94 97 ARG A O 1
ATOM 691 N N . ASN A 1 98 ? 6.773 -14.898 -3.025 1 98.88 98 ASN A N 1
ATOM 692 C CA . ASN A 1 98 ? 7.191 -13.719 -3.773 1 98.88 98 ASN A CA 1
ATOM 693 C C . ASN A 1 98 ? 7.941 -14.102 -5.047 1 98.88 98 ASN A C 1
ATOM 695 O O . ASN A 1 98 ? 9.039 -14.656 -4.98 1 98.88 98 ASN A O 1
ATOM 699 N N . SER A 1 99 ? 7.402 -13.758 -6.172 1 98.75 99 SER A N 1
ATOM 700 C CA . SER A 1 99 ? 8.047 -14.156 -7.422 1 98.75 99 SER A CA 1
ATOM 701 C C . SER A 1 99 ? 8.898 -13.031 -7.988 1 98.75 99 SER A C 1
ATOM 703 O O . SER A 1 99 ? 9.508 -13.18 -9.047 1 98.75 99 SER A O 1
ATOM 705 N N . GLY A 1 100 ? 8.883 -11.922 -7.305 1 98.12 100 GLY A N 1
ATOM 706 C CA . GLY A 1 100 ? 9.758 -10.836 -7.715 1 98.12 100 GLY A CA 1
ATOM 707 C C . GLY A 1 100 ? 9.102 -9.867 -8.68 1 98.12 100 GLY A C 1
ATOM 708 O O . GLY A 1 100 ? 8.008 -9.375 -8.422 1 98.12 100 GLY A O 1
ATOM 709 N N . GLY A 1 101 ? 9.766 -9.742 -9.805 1 98.5 101 GLY A N 1
ATOM 710 C CA . GLY A 1 101 ? 9.43 -8.625 -10.672 1 98.5 101 GLY A CA 1
ATOM 711 C C . GLY A 1 101 ? 8.68 -9.055 -11.922 1 98.5 101 GLY A C 1
ATOM 712 O O . GLY A 1 101 ? 8.953 -10.117 -12.484 1 98.5 101 GLY A O 1
ATOM 713 N N . PHE A 1 102 ? 7.844 -8.172 -12.375 1 98.81 102 PHE A N 1
ATOM 714 C CA . PHE A 1 102 ? 7.098 -8.398 -13.609 1 98.81 102 PHE A CA 1
ATOM 715 C C . PHE A 1 102 ? 8.039 -8.484 -14.805 1 98.81 102 PHE A C 1
ATOM 717 O O . PHE A 1 102 ? 7.852 -9.328 -15.688 1 98.81 102 PHE A O 1
ATOM 724 N N . LYS A 1 103 ? 9.016 -7.676 -14.852 1 97.81 103 LYS A N 1
ATOM 725 C CA . LYS A 1 103 ? 9.961 -7.68 -15.969 1 97.81 103 LYS A CA 1
ATOM 726 C C . LYS A 1 103 ? 10.656 -9.031 -16.094 1 97.81 103 LYS A C 1
ATOM 728 O O . LYS A 1 103 ? 10.883 -9.516 -17.203 1 97.81 103 LYS A O 1
ATOM 733 N N . ASP A 1 104 ? 11.047 -9.617 -14.969 1 98.31 104 ASP A N 1
ATOM 734 C CA . ASP A 1 104 ? 11.68 -10.93 -14.977 1 98.31 104 ASP A CA 1
ATOM 735 C C . ASP A 1 104 ? 10.766 -11.984 -15.586 1 98.31 104 ASP A C 1
ATOM 737 O O . ASP A 1 104 ? 11.219 -12.867 -16.312 1 98.31 104 ASP A O 1
ATOM 741 N N . TRP A 1 105 ? 9.5 -11.914 -15.266 1 98.75 105 TRP A N 1
ATOM 742 C CA . TRP A 1 105 ? 8.5 -12.797 -15.852 1 98.75 105 TRP A CA 1
ATOM 743 C C . TRP A 1 105 ? 8.469 -12.648 -17.375 1 98.75 105 TRP A C 1
ATOM 745 O O . TRP A 1 105 ? 8.516 -13.648 -18.094 1 98.75 105 TRP A O 1
ATOM 755 N N . VAL A 1 106 ? 8.383 -11.422 -17.828 1 98.44 106 VAL A N 1
ATOM 756 C CA . VAL A 1 106 ? 8.312 -11.125 -19.266 1 98.44 106 VAL A CA 1
ATOM 757 C C . VAL A 1 106 ? 9.578 -11.625 -19.953 1 98.44 106 VAL A C 1
ATOM 759 O O . VAL A 1 106 ? 9.508 -12.289 -20.984 1 98.44 106 VAL A O 1
ATOM 762 N N . ASP A 1 107 ? 10.711 -11.344 -19.344 1 97.94 107 ASP A N 1
ATOM 763 C CA . ASP A 1 107 ? 11.992 -11.711 -19.922 1 97.94 107 ASP A CA 1
ATOM 764 C C . ASP A 1 107 ? 12.125 -13.227 -20.047 1 97.94 107 ASP A C 1
ATOM 766 O O . ASP A 1 107 ? 12.797 -13.734 -20.953 1 97.94 107 ASP A O 1
ATOM 770 N N . ALA A 1 108 ? 11.5 -13.867 -19.172 1 98.12 108 ALA A N 1
ATOM 771 C CA . ALA A 1 108 ? 11.57 -15.328 -19.141 1 98.12 108 ALA A CA 1
ATOM 772 C C . ALA A 1 108 ? 10.531 -15.938 -20.078 1 98.12 108 ALA A C 1
ATOM 774 O O . ALA A 1 108 ? 10.398 -17.156 -20.156 1 98.12 108 ALA A O 1
ATOM 775 N N . GLY A 1 109 ? 9.805 -15.055 -20.75 1 97.94 109 GLY A N 1
ATOM 776 C CA . GLY A 1 109 ? 8.852 -15.539 -21.719 1 97.94 109 GLY A CA 1
ATOM 777 C C . GLY A 1 109 ? 7.516 -15.922 -21.109 1 97.94 109 GLY A C 1
ATOM 778 O O . GLY A 1 109 ? 6.773 -16.734 -21.688 1 97.94 109 GLY A O 1
ATOM 779 N N . GLY A 1 110 ? 7.207 -15.414 -19.922 1 98.19 110 GLY A N 1
ATOM 780 C CA . GLY A 1 110 ? 5.926 -15.703 -19.297 1 98.19 110 GLY A CA 1
ATOM 781 C C . GLY A 1 110 ? 4.75 -15.07 -20.031 1 98.19 110 GLY A C 1
ATOM 782 O O . GLY A 1 110 ? 4.906 -14.055 -20.703 1 98.19 110 GLY A O 1
ATOM 783 N N . GLU A 1 111 ? 3.598 -15.609 -19.859 1 98.38 111 GLU A N 1
ATOM 784 C CA . GLU A 1 111 ? 2.395 -15.109 -20.516 1 98.38 111 GLU A CA 1
ATOM 785 C C . GLU A 1 111 ? 1.896 -13.828 -19.859 1 98.38 111 GLU A C 1
ATOM 787 O O . GLU A 1 111 ? 1.861 -13.734 -18.625 1 98.38 111 GLU A O 1
ATOM 792 N N . VAL A 1 112 ? 1.536 -12.93 -20.766 1 98.62 112 VAL A N 1
ATOM 793 C CA . VAL A 1 112 ? 1.084 -11.641 -20.25 1 98.62 112 VAL A CA 1
ATOM 794 C C . VAL A 1 112 ? -0.233 -11.25 -20.922 1 98.62 112 VAL A C 1
ATOM 796 O O . VAL A 1 112 ? -0.615 -11.828 -21.938 1 98.62 112 VAL A O 1
ATOM 799 N N . GLU A 1 113 ? -0.913 -10.359 -20.344 1 98.12 113 GLU A N 1
ATOM 800 C CA . GLU A 1 113 ? -2.127 -9.781 -20.922 1 98.12 113 GLU A CA 1
ATOM 801 C C . GLU A 1 113 ? -2.201 -8.281 -20.656 1 98.12 113 GLU A C 1
ATOM 803 O O . GLU A 1 113 ? -1.559 -7.77 -19.75 1 98.12 113 GLU A O 1
ATOM 808 N N . MET B 1 1 ? -3.955 -16.422 15.492 1 58.97 1 MET B N 1
ATOM 809 C CA . MET B 1 1 ? -5.293 -15.922 15.195 1 58.97 1 MET B CA 1
ATOM 810 C C . MET B 1 1 ? -5.266 -14.977 13.992 1 58.97 1 MET B C 1
ATOM 812 O O . MET B 1 1 ? -4.348 -14.172 13.852 1 58.97 1 MET B O 1
ATOM 816 N N . THR B 1 2 ? -5.996 -15.211 13.008 1 85.06 2 THR B N 1
ATOM 817 C CA . THR B 1 2 ? -6.016 -14.453 11.758 1 85.06 2 THR B CA 1
ATOM 818 C C . THR B 1 2 ? -6.551 -13.039 11.992 1 85.06 2 THR B C 1
ATOM 820 O O . THR B 1 2 ? -7.543 -12.859 12.703 1 85.06 2 THR B O 1
ATOM 823 N N . GLN B 1 3 ? -5.715 -12.055 11.727 1 92.38 3 GLN B N 1
ATOM 824 C CA . GLN B 1 3 ? -6.125 -10.664 11.891 1 92.38 3 GLN B CA 1
ATOM 825 C C . GLN B 1 3 ? -7.027 -10.219 10.75 1 92.38 3 GLN B C 1
ATOM 827 O O . GLN B 1 3 ? -6.91 -10.719 9.625 1 92.38 3 GLN B O 1
ATOM 832 N N . THR B 1 4 ? -7.949 -9.391 11.117 1 95.12 4 THR B N 1
ATOM 833 C CA . THR B 1 4 ? -8.75 -8.703 10.102 1 95.12 4 THR B CA 1
ATOM 834 C C . THR B 1 4 ? -8.133 -7.355 9.75 1 95.12 4 THR B C 1
ATOM 836 O O . THR B 1 4 ? -7.27 -6.852 10.477 1 95.12 4 THR B O 1
ATOM 839 N N . PRO B 1 5 ? -8.539 -6.84 8.648 1 95.25 5 PRO B N 1
ATOM 840 C CA . PRO B 1 5 ? -8.055 -5.492 8.336 1 95.25 5 PRO B CA 1
ATOM 841 C C . PRO B 1 5 ? -8.336 -4.488 9.453 1 95.25 5 PRO B C 1
ATOM 843 O O . PRO B 1 5 ? -7.48 -3.654 9.766 1 95.25 5 PRO B O 1
ATOM 846 N N . SER B 1 6 ? -9.5 -4.582 10.023 1 96.19 6 SER B N 1
ATOM 847 C CA . SER B 1 6 ? -9.844 -3.693 11.125 1 96.19 6 SER B CA 1
ATOM 848 C C . SER B 1 6 ? -8.898 -3.885 12.305 1 96.19 6 SER B C 1
ATOM 850 O O . SER B 1 6 ? -8.555 -2.924 13 1 96.19 6 SER B O 1
ATOM 852 N N . ASP B 1 7 ? -8.477 -5.094 12.578 1 97.25 7 ASP B N 1
ATOM 853 C CA . ASP B 1 7 ? -7.516 -5.367 13.641 1 97.25 7 ASP B CA 1
ATOM 854 C C . ASP B 1 7 ? -6.164 -4.719 13.336 1 97.25 7 ASP B C 1
ATOM 856 O O . ASP B 1 7 ? -5.535 -4.145 14.227 1 97.25 7 ASP B O 1
ATOM 860 N N . LEU B 1 8 ? -5.691 -4.859 12.078 1 96.5 8 LEU B N 1
ATOM 861 C CA . LEU B 1 8 ? -4.426 -4.258 11.68 1 96.5 8 LEU B CA 1
ATOM 862 C C . LEU B 1 8 ? -4.453 -2.746 11.898 1 96.5 8 LEU B C 1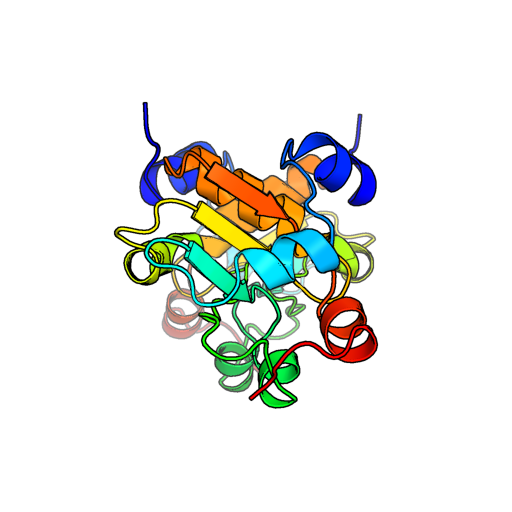
ATOM 864 O O . LEU B 1 8 ? -3.486 -2.17 12.398 1 96.5 8 LEU B O 1
ATOM 868 N N . VAL B 1 9 ? -5.582 -2.125 11.555 1 96.94 9 VAL B N 1
ATOM 869 C CA . VAL B 1 9 ? -5.738 -0.681 11.688 1 96.94 9 VAL B CA 1
ATOM 870 C C . VAL B 1 9 ? -5.723 -0.294 13.164 1 96.94 9 VAL B C 1
ATOM 872 O O . VAL B 1 9 ? -5.023 0.64 13.562 1 96.94 9 VAL B O 1
ATOM 875 N N . ALA B 1 10 ? -6.457 -1.035 13.953 1 95.38 10 ALA B N 1
ATOM 876 C CA . ALA B 1 10 ? -6.559 -0.76 15.383 1 95.38 10 ALA B CA 1
ATOM 877 C C . ALA B 1 10 ? -5.199 -0.911 16.062 1 95.38 10 ALA B C 1
ATOM 879 O O . ALA B 1 10 ? -4.887 -0.178 17 1 95.38 10 ALA B O 1
ATOM 880 N N . ASN B 1 11 ? -4.367 -1.733 15.523 1 95.56 11 ASN B N 1
ATOM 881 C CA . ASN B 1 11 ? -3.086 -2.045 16.156 1 95.56 11 ASN B CA 1
ATOM 882 C C . ASN B 1 11 ? -1.965 -1.173 15.594 1 95.56 11 ASN B C 1
ATOM 884 O O . ASN B 1 11 ? -0.827 -1.243 16.062 1 95.56 11 ASN B O 1
ATOM 888 N N . ALA B 1 12 ? -2.234 -0.37 14.602 1 96 12 ALA B N 1
ATOM 889 C CA . ALA B 1 12 ? -1.224 0.446 13.938 1 96 12 ALA B CA 1
ATOM 890 C C . ALA B 1 12 ? -0.579 1.427 14.914 1 96 12 ALA B C 1
ATOM 892 O O . ALA B 1 12 ? 0.569 1.835 14.719 1 96 12 ALA B O 1
ATOM 893 N N . GLY B 1 13 ? -1.316 1.901 15.898 1 96.62 13 GLY B N 1
ATOM 894 C CA . GLY B 1 13 ? -0.748 2.723 16.953 1 96.62 13 GLY B CA 1
ATOM 895 C C . GLY B 1 13 ? -0.462 4.145 16.516 1 96.62 13 GLY B C 1
ATOM 896 O O . GLY B 1 13 ? 0.499 4.762 16.984 1 96.62 13 GLY B O 1
ATOM 897 N N . ILE B 1 14 ? -1.225 4.676 15.578 1 98.25 14 ILE B N 1
ATOM 898 C CA . ILE B 1 14 ? -1.033 6.043 15.117 1 98.25 14 ILE B CA 1
ATOM 899 C C . ILE B 1 14 ? -2.092 6.953 15.742 1 98.25 14 ILE B C 1
ATOM 901 O O . ILE B 1 14 ? -3.293 6.715 15.586 1 98.25 14 ILE B O 1
ATOM 905 N N . PRO B 1 15 ? -1.634 8 16.484 1 98.5 15 PRO B N 1
ATOM 906 C CA . PRO B 1 15 ? -2.615 8.883 17.109 1 98.5 15 PRO B CA 1
ATOM 907 C C . PRO B 1 15 ? -3.508 9.594 16.094 1 98.5 15 PRO B C 1
ATOM 909 O O . PRO B 1 15 ? -3.035 10 15.031 1 98.5 15 PRO B O 1
ATOM 912 N N . ALA B 1 16 ? -4.746 9.727 16.469 1 98.38 16 ALA B N 1
ATOM 913 C CA . ALA B 1 16 ? -5.676 10.5 15.641 1 98.38 16 ALA B CA 1
ATOM 914 C C . ALA B 1 16 ? -5.57 11.992 15.938 1 98.38 16 ALA B C 1
ATOM 916 O O . ALA B 1 16 ? -5.25 12.383 17.062 1 98.38 16 ALA B O 1
ATOM 917 N N . ILE B 1 17 ? -5.785 12.781 14.938 1 98.75 17 ILE B N 1
ATOM 918 C CA . ILE B 1 17 ? -5.965 14.219 15.078 1 98.75 17 ILE B CA 1
ATOM 919 C C . ILE B 1 17 ? -7.293 14.641 14.453 1 98.75 17 ILE B C 1
ATOM 921 O O . ILE B 1 17 ? -7.676 14.133 13.398 1 98.75 17 ILE B O 1
ATOM 925 N N . SER B 1 18 ? -8.016 15.477 15.172 1 98.5 18 SER B N 1
ATOM 926 C CA . SER B 1 18 ? -9.273 15.953 14.609 1 98.5 18 SER B CA 1
ATOM 927 C C . SER B 1 18 ? -9.039 16.812 13.375 1 98.5 18 SER B C 1
ATOM 929 O O . SER B 1 18 ? -7.977 17.406 13.219 1 98.5 18 SER B O 1
ATOM 931 N N . ILE B 1 19 ? -10.078 16.875 12.555 1 98.5 19 ILE B N 1
ATOM 932 C CA . ILE B 1 19 ? -10 17.703 11.359 1 98.5 19 ILE B CA 1
ATOM 933 C C . ILE B 1 19 ? -9.773 19.172 11.758 1 98.5 19 ILE B C 1
ATOM 935 O O . ILE B 1 19 ? -8.969 19.859 11.141 1 98.5 19 ILE B O 1
ATOM 939 N N . ASP B 1 20 ? -10.398 19.578 12.805 1 98 20 ASP B N 1
ATOM 940 C CA . ASP B 1 20 ? -10.234 20.953 13.258 1 98 20 ASP B CA 1
ATOM 941 C C . ASP B 1 20 ? -8.812 21.219 13.727 1 98 20 ASP B C 1
ATOM 943 O O . ASP B 1 20 ? -8.219 22.25 13.391 1 98 20 ASP B O 1
ATOM 947 N N . ASP B 1 21 ? -8.273 20.312 14.484 1 98.56 21 ASP B N 1
ATOM 948 C CA . ASP B 1 21 ? -6.895 20.453 14.938 1 98.56 21 ASP B CA 1
ATOM 949 C C . ASP B 1 21 ? -5.918 20.375 13.766 1 98.56 21 ASP B C 1
ATOM 951 O O . ASP B 1 21 ? -4.906 21.078 13.734 1 98.56 21 ASP B O 1
ATOM 955 N N . ALA B 1 22 ? -6.227 19.5 12.789 1 98.81 22 ALA B N 1
ATOM 956 C CA . ALA B 1 22 ? -5.395 19.391 11.594 1 98.81 22 ALA B CA 1
ATOM 957 C C . ALA B 1 22 ?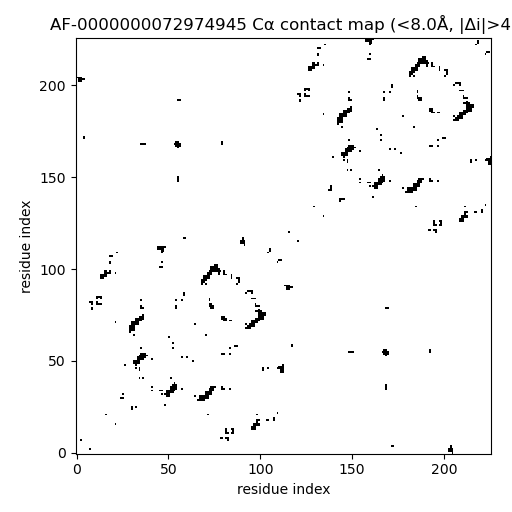 -5.383 20.703 10.812 1 98.81 22 ALA B C 1
ATOM 959 O O . ALA B 1 22 ? -4.34 21.109 10.297 1 98.81 22 ALA B O 1
ATOM 960 N N . LYS B 1 23 ? -6.52 21.312 10.742 1 98.5 23 LYS B N 1
ATOM 961 C CA . LYS B 1 23 ? -6.617 22.594 10.016 1 98.5 23 LYS B CA 1
ATOM 962 C C . LYS B 1 23 ? -5.727 23.656 10.656 1 98.5 23 LYS B C 1
ATOM 964 O O . LYS B 1 23 ? -5.148 24.484 9.953 1 98.5 23 LYS B O 1
ATOM 969 N N . VAL B 1 24 ? -5.598 23.609 11.938 1 98.19 24 VAL B N 1
ATOM 970 C CA . VAL B 1 24 ? -4.742 24.562 12.656 1 98.19 24 VAL B CA 1
ATOM 971 C C . VAL B 1 24 ? -3.285 24.328 12.266 1 98.19 24 VAL B C 1
ATOM 973 O O . VAL B 1 24 ? -2.516 25.281 12.141 1 98.19 24 VAL B O 1
ATOM 976 N N . LEU B 1 25 ? -2.967 23.109 11.977 1 98.44 25 LEU B N 1
ATOM 977 C CA . LEU B 1 25 ? -1.591 22.766 11.656 1 98.44 25 LEU B CA 1
ATOM 978 C C . LEU B 1 25 ? -1.297 23.016 10.18 1 98.44 25 LEU B C 1
ATOM 980 O O . LEU B 1 25 ? -0.134 23.078 9.773 1 98.44 25 LEU B O 1
ATOM 984 N N . HIS B 1 26 ? -2.357 23.094 9.367 1 98.38 26 HIS B N 1
ATOM 985 C CA . HIS B 1 26 ? -2.207 23.203 7.922 1 98.38 26 HIS B CA 1
ATOM 986 C C . HIS B 1 26 ? -1.439 24.469 7.547 1 98.38 26 HIS B C 1
ATOM 988 O O . HIS B 1 26 ? -1.782 25.562 7.996 1 98.38 26 HIS B O 1
ATOM 994 N N . GLY B 1 27 ? -0.333 24.344 6.836 1 96.69 27 GLY B N 1
ATOM 995 C CA . GLY B 1 27 ? 0.458 25.469 6.379 1 96.69 27 GLY B CA 1
ATOM 996 C C . GLY B 1 27 ? 1.579 25.844 7.332 1 96.69 27 GLY B C 1
ATOM 997 O O . GLY B 1 27 ? 2.402 26.703 7.027 1 96.69 27 GLY B O 1
ATOM 998 N N . GLN B 1 28 ? 1.642 25.266 8.477 1 97.75 28 GLN B N 1
ATOM 999 C CA . GLN B 1 28 ? 2.693 25.562 9.438 1 97.75 28 GLN B CA 1
ATOM 1000 C C . GLN B 1 28 ? 4.023 24.953 9.008 1 97.75 28 GLN B C 1
ATOM 1002 O O . GLN B 1 28 ? 4.059 23.859 8.438 1 97.75 28 GLN B O 1
ATOM 1007 N N . ASP B 1 29 ? 5.055 25.656 9.352 1 97.12 29 ASP B N 1
ATOM 1008 C CA . ASP B 1 29 ? 6.398 25.172 9.039 1 97.12 29 ASP B CA 1
ATOM 1009 C C . ASP B 1 29 ? 6.676 23.828 9.711 1 97.12 29 ASP B C 1
ATOM 1011 O O . ASP B 1 29 ? 6.367 23.656 10.891 1 97.12 29 ASP B O 1
ATOM 1015 N N . GLY B 1 30 ? 7.164 22.891 8.961 1 97.75 30 GLY B N 1
ATOM 1016 C CA . GLY B 1 30 ? 7.57 21.609 9.508 1 97.75 30 GLY B CA 1
ATOM 1017 C C . GLY B 1 30 ? 6.453 20.578 9.508 1 97.75 30 GLY B C 1
ATOM 1018 O O . GLY B 1 30 ? 6.668 19.422 9.867 1 97.75 30 GLY B O 1
ATOM 1019 N N . VAL B 1 31 ? 5.242 21.047 9.148 1 98.69 31 VAL B N 1
ATOM 1020 C CA . VAL B 1 31 ? 4.117 20.125 9.086 1 98.69 31 VAL B CA 1
ATOM 1021 C C . VAL B 1 31 ? 3.857 19.719 7.633 1 98.69 31 VAL B C 1
ATOM 1023 O O . VAL B 1 31 ? 3.729 20.594 6.762 1 98.69 31 VAL B O 1
ATOM 1026 N N . VAL B 1 32 ? 3.822 18.5 7.383 1 98.75 32 VAL B N 1
ATOM 1027 C CA . VAL B 1 32 ? 3.541 17.984 6.043 1 98.75 32 VAL B CA 1
ATOM 1028 C C . VAL B 1 32 ? 2.266 17.156 6.062 1 98.75 32 VAL B C 1
ATOM 1030 O O . VAL B 1 32 ? 2.109 16.266 6.91 1 98.75 32 VAL B O 1
ATOM 1033 N N . PHE B 1 33 ? 1.362 17.469 5.25 1 98.94 33 PHE B N 1
ATOM 1034 C CA . PHE B 1 33 ? 0.205 16.625 5.012 1 98.94 33 PHE B CA 1
ATOM 1035 C C . PHE B 1 33 ? 0.505 15.586 3.936 1 98.94 33 PHE B C 1
ATOM 1037 O O . PHE B 1 33 ? 1.016 15.93 2.867 1 98.94 33 PHE B O 1
ATOM 1044 N N . LEU B 1 34 ? 0.253 14.352 4.25 1 98.94 34 LEU B N 1
ATOM 1045 C CA . LEU B 1 34 ? 0.535 13.242 3.346 1 98.94 34 LEU B CA 1
ATOM 1046 C C . LEU B 1 34 ? -0.753 12.547 2.922 1 98.94 34 LEU B C 1
ATOM 1048 O O . LEU B 1 34 ? -1.494 12.039 3.766 1 98.94 34 LEU B O 1
ATOM 1052 N N . ASP B 1 35 ? -1.035 12.578 1.643 1 98.94 35 ASP B N 1
ATOM 1053 C CA . ASP B 1 35 ? -2.139 11.852 1.017 1 98.94 35 ASP B CA 1
ATOM 1054 C C . ASP B 1 35 ? -1.688 10.477 0.534 1 98.94 35 ASP B C 1
ATOM 1056 O O . ASP B 1 35 ? -0.931 10.367 -0.433 1 98.94 35 ASP B O 1
ATOM 1060 N N . VAL B 1 36 ? -2.24 9.414 1.144 1 98.94 36 VAL B N 1
ATOM 1061 C CA . VAL B 1 36 ? -1.747 8.086 0.791 1 98.94 36 VAL B CA 1
ATOM 1062 C C . VAL B 1 36 ? -2.783 7.359 -0.061 1 98.94 36 VAL B C 1
ATOM 1064 O O . VAL B 1 36 ? -2.717 6.137 -0.225 1 98.94 36 VAL B O 1
ATOM 1067 N N . ARG B 1 37 ? -3.793 8.062 -0.642 1 98.81 37 ARG B N 1
ATOM 1068 C CA . ARG B 1 37 ? -4.801 7.488 -1.526 1 98.81 37 ARG B CA 1
ATOM 1069 C C . ARG B 1 37 ? -4.195 7.105 -2.871 1 98.81 37 ARG B C 1
ATOM 1071 O O . ARG B 1 37 ? -3.061 7.48 -3.178 1 98.81 37 ARG B O 1
ATOM 1078 N N . GLU B 1 38 ? -4.895 6.348 -3.57 1 98.5 38 GLU B N 1
ATOM 1079 C CA . GLU B 1 38 ? -4.488 5.992 -4.926 1 98.5 38 GLU B CA 1
ATOM 1080 C C . GLU B 1 38 ? -4.516 7.207 -5.848 1 98.5 38 GLU B C 1
ATOM 1082 O O . GLU B 1 38 ? -5.293 8.141 -5.637 1 98.5 38 GLU B O 1
ATOM 1087 N N . PRO B 1 39 ? -3.701 7.191 -6.898 1 98.31 39 PRO B N 1
ATOM 1088 C CA . PRO B 1 39 ? -3.578 8.344 -7.789 1 98.31 39 PRO B CA 1
ATOM 1089 C C . PRO B 1 39 ? -4.918 8.781 -8.383 1 98.31 39 PRO B C 1
ATOM 1091 O O . PRO B 1 39 ? -5.172 9.977 -8.531 1 98.31 39 PRO B O 1
ATOM 1094 N N . ALA B 1 40 ? -5.754 7.855 -8.688 1 97.75 40 ALA B N 1
ATOM 1095 C CA . ALA B 1 40 ? -7.047 8.203 -9.273 1 97.75 40 ALA B CA 1
ATOM 1096 C C . ALA B 1 40 ? -7.883 9.031 -8.305 1 97.75 40 ALA B C 1
ATOM 1098 O O . ALA B 1 40 ? -8.617 9.93 -8.719 1 97.75 40 ALA B O 1
ATOM 1099 N N . GLU B 1 41 ? -7.852 8.719 -7.02 1 98.31 41 GLU B N 1
ATOM 1100 C CA . GLU B 1 41 ? -8.547 9.492 -5.996 1 98.31 41 GLU B CA 1
ATOM 1101 C C . GLU B 1 41 ? -7.98 10.898 -5.883 1 98.31 41 GLU B C 1
ATOM 1103 O O . GLU B 1 41 ? -8.734 11.875 -5.812 1 98.31 41 GLU B O 1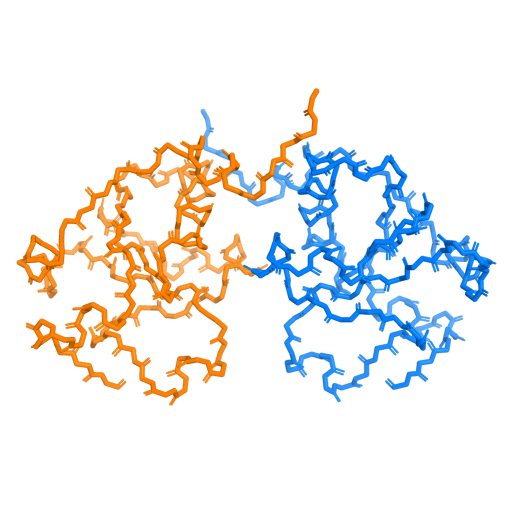
ATOM 1108 N N . VAL B 1 42 ? -6.691 11.016 -5.941 1 98.62 42 VAL B N 1
ATOM 1109 C CA . VAL B 1 42 ? -6 12.289 -5.77 1 98.62 42 VAL B CA 1
ATOM 1110 C C . VAL B 1 42 ? -6.289 13.203 -6.957 1 98.62 42 VAL B C 1
ATOM 1112 O O . VAL B 1 42 ? -6.371 14.422 -6.805 1 98.62 42 VAL B O 1
ATOM 1115 N N . ALA B 1 43 ? -6.41 12.594 -8.125 1 97.81 43 ALA B N 1
ATOM 1116 C CA . ALA B 1 43 ? -6.738 13.344 -9.328 1 97.81 43 ALA B CA 1
ATOM 1117 C C . ALA B 1 43 ? -8.031 14.141 -9.148 1 97.81 43 ALA B C 1
ATOM 1119 O O . ALA B 1 43 ? -8.219 15.18 -9.789 1 97.81 43 ALA B O 1
ATOM 1120 N N . GLY B 1 44 ? -8.898 13.688 -8.211 1 97.38 44 GLY B N 1
ATOM 1121 C CA . GLY B 1 44 ? -10.133 14.398 -7.91 1 97.38 44 GLY B CA 1
ATOM 1122 C C . GLY B 1 44 ? -9.938 15.531 -6.918 1 97.38 44 GLY B C 1
ATOM 1123 O O . GLY B 1 44 ? -10.891 16.234 -6.59 1 97.38 44 GLY B O 1
ATOM 1124 N N . GLY B 1 45 ? -8.758 15.641 -6.391 1 98.5 45 GLY B N 1
ATOM 1125 C CA . GLY B 1 45 ? -8.406 16.688 -5.441 1 98.5 45 GLY B CA 1
ATOM 1126 C C . GLY B 1 45 ? -7.68 16.156 -4.215 1 98.5 45 GLY B C 1
ATOM 1127 O O . GLY B 1 45 ? -7.801 14.984 -3.871 1 98.5 45 GLY B O 1
ATOM 1128 N N . LYS B 1 46 ? -6.965 17.031 -3.609 1 98.81 46 LYS B N 1
ATOM 1129 C CA . LYS B 1 46 ? -6.266 16.734 -2.363 1 98.81 46 LYS B CA 1
ATOM 1130 C C . LYS B 1 46 ? -6.215 17.969 -1.455 1 98.81 46 LYS B C 1
ATOM 1132 O O . LYS B 1 46 ? -6.586 19.062 -1.868 1 98.81 46 LYS B O 1
ATOM 1137 N N . ILE B 1 47 ? -5.859 17.734 -0.21 1 98.88 47 ILE B N 1
ATOM 1138 C CA . ILE B 1 47 ? -5.633 18.859 0.688 1 98.88 47 ILE B CA 1
ATOM 1139 C C . ILE B 1 47 ? -4.555 19.781 0.111 1 98.88 47 ILE B C 1
ATOM 1141 O O . ILE B 1 47 ? -3.535 19.297 -0.394 1 98.88 47 ILE B O 1
ATOM 1145 N N . ALA B 1 48 ? -4.816 21.078 0.1 1 98.81 48 ALA B N 1
ATOM 1146 C CA . ALA B 1 48 ? -3.881 22.031 -0.492 1 98.81 48 ALA B CA 1
ATOM 1147 C C . ALA B 1 48 ? -2.484 21.859 0.103 1 98.81 48 ALA B C 1
ATOM 1149 O O . ALA B 1 48 ? -2.322 21.844 1.325 1 98.81 48 ALA B O 1
ATOM 1150 N N . GLY B 1 49 ? -1.483 21.672 -0.781 1 98.44 49 GLY B N 1
ATOM 1151 C CA . GLY B 1 49 ? -0.099 21.594 -0.343 1 98.44 49 GLY B CA 1
ATOM 1152 C C . GLY B 1 49 ? 0.305 20.188 0.103 1 98.44 49 GLY B C 1
ATOM 1153 O O . GLY B 1 49 ? 1.48 19.938 0.372 1 98.44 49 GLY B O 1
ATOM 1154 N N . ALA B 1 50 ? -0.583 19.281 0.152 1 98.81 50 ALA B N 1
ATOM 1155 C CA . ALA B 1 50 ? -0.279 17.938 0.62 1 98.81 50 ALA B CA 1
ATOM 1156 C C . ALA B 1 50 ? 0.642 17.203 -0.358 1 98.81 50 ALA B C 1
ATOM 1158 O O . ALA B 1 50 ? 0.547 17.406 -1.572 1 98.81 50 ALA B O 1
ATOM 1159 N N . VAL B 1 51 ? 1.521 16.422 0.164 1 98.69 51 VAL B N 1
ATOM 1160 C CA . VAL B 1 51 ? 2.312 15.492 -0.631 1 98.69 51 VAL B CA 1
ATOM 1161 C C . VAL B 1 51 ? 1.509 14.219 -0.887 1 98.69 51 VAL B C 1
ATOM 1163 O O . VAL B 1 51 ? 0.951 13.633 0.044 1 98.69 51 VAL B O 1
ATOM 1166 N N . ALA B 1 52 ? 1.415 13.852 -2.117 1 98.81 52 ALA B N 1
ATOM 1167 C CA . ALA B 1 52 ? 0.663 12.648 -2.461 1 98.81 52 ALA B CA 1
ATOM 1168 C C . ALA B 1 52 ? 1.602 11.484 -2.758 1 98.81 52 ALA B C 1
ATOM 1170 O O . ALA B 1 52 ? 2.4 11.539 -3.695 1 98.81 52 ALA B O 1
ATOM 1171 N N . ILE B 1 53 ? 1.558 10.453 -1.99 1 98.75 53 ILE B N 1
ATOM 1172 C CA . ILE B 1 53 ? 2.291 9.203 -2.164 1 98.75 53 ILE B CA 1
ATOM 1173 C C . ILE B 1 53 ? 1.378 8.016 -1.854 1 98.75 53 ILE B C 1
ATOM 1175 O O . ILE B 1 53 ? 1.03 7.781 -0.695 1 98.75 53 ILE B O 1
ATOM 1179 N N . PRO B 1 54 ? 1.033 7.246 -2.875 1 98.81 54 PRO B N 1
ATOM 1180 C CA . PRO B 1 54 ? 0.221 6.07 -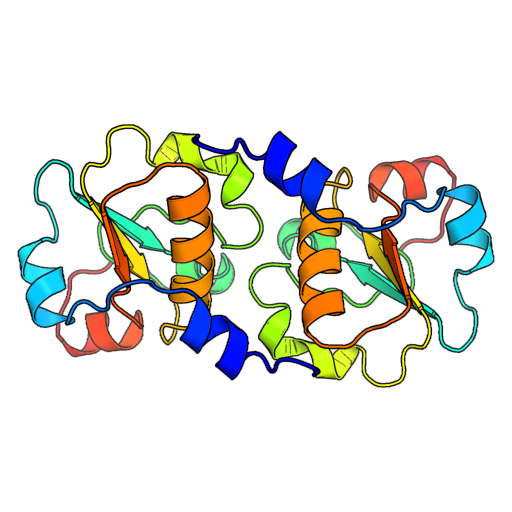2.545 1 98.81 54 PRO B CA 1
ATOM 1181 C C . PRO B 1 54 ? 0.871 5.184 -1.486 1 98.81 54 PRO B C 1
ATOM 1183 O O . PRO B 1 54 ? 2.09 4.996 -1.495 1 98.81 54 PRO B O 1
ATOM 1186 N N . ARG B 1 55 ? 0.043 4.633 -0.58 1 98.62 55 ARG B N 1
ATOM 1187 C CA . ARG B 1 55 ? 0.567 3.809 0.503 1 98.62 55 ARG B CA 1
ATOM 1188 C C . ARG B 1 55 ? 1.46 2.697 -0.038 1 98.62 55 ARG B C 1
ATOM 1190 O O . ARG B 1 55 ? 2.457 2.332 0.591 1 98.62 55 ARG B O 1
ATOM 1197 N N . GLY B 1 56 ? 1.127 2.193 -1.202 1 98.31 56 GLY B N 1
ATOM 1198 C CA . GLY B 1 56 ? 1.801 1.023 -1.741 1 98.31 56 GLY B CA 1
ATOM 1199 C C . GLY B 1 56 ? 3.262 1.272 -2.064 1 98.31 56 GLY B C 1
ATOM 1200 O O . GLY B 1 56 ? 4.051 0.331 -2.166 1 98.31 56 GLY B O 1
ATOM 1201 N N . VAL B 1 57 ? 3.654 2.508 -2.248 1 98.38 57 VAL B N 1
ATOM 1202 C CA . VAL B 1 57 ? 5.027 2.803 -2.639 1 98.38 57 VAL B CA 1
ATOM 1203 C C . VAL B 1 57 ? 5.668 3.738 -1.615 1 98.38 57 VAL B C 1
ATOM 1205 O O . VAL B 1 57 ? 6.746 4.285 -1.853 1 98.38 57 VAL B O 1
ATOM 1208 N N . LEU B 1 58 ? 5.109 3.92 -0.472 1 98.56 58 LEU B N 1
ATOM 1209 C CA . LEU B 1 58 ? 5.477 4.926 0.521 1 98.56 58 LEU B CA 1
ATOM 1210 C C . LEU B 1 58 ? 6.93 4.75 0.956 1 98.56 58 LEU B C 1
ATOM 1212 O O . LEU B 1 58 ? 7.695 5.715 0.972 1 98.56 58 LEU B O 1
ATOM 1216 N N . GLU B 1 59 ? 7.309 3.52 1.195 1 98.06 59 GLU B N 1
ATOM 1217 C CA . GLU B 1 59 ? 8.641 3.242 1.726 1 98.06 59 GLU B CA 1
ATOM 1218 C C . GLU B 1 59 ? 9.727 3.76 0.788 1 98.06 59 GLU B C 1
ATOM 1220 O O . GLU B 1 59 ? 10.82 4.121 1.233 1 98.06 59 GLU B O 1
ATOM 1225 N N . TRP B 1 60 ? 9.352 3.875 -0.447 1 97.5 60 TRP B N 1
ATOM 1226 C CA . TRP B 1 60 ? 10.375 4.184 -1.448 1 97.5 60 TRP B CA 1
ATOM 1227 C C . TRP B 1 60 ? 10.297 5.648 -1.866 1 97.5 60 TRP B C 1
ATOM 1229 O O . TRP B 1 60 ? 11.016 6.074 -2.775 1 97.5 60 TRP B O 1
ATOM 1239 N N . GLN B 1 61 ? 9.5 6.383 -1.233 1 98.12 61 GLN B N 1
ATOM 1240 C CA . GLN B 1 61 ? 9.352 7.793 -1.586 1 98.12 61 GLN B CA 1
ATOM 1241 C C . GLN B 1 61 ? 9.391 8.68 -0.344 1 98.12 61 GLN B C 1
ATOM 1243 O O . GLN B 1 61 ? 8.891 9.805 -0.363 1 98.12 61 GLN B O 1
ATOM 1248 N N . ILE B 1 62 ? 9.93 8.219 0.74 1 96.94 62 ILE B N 1
ATOM 1249 C CA . ILE B 1 62 ? 9.875 8.922 2.018 1 96.94 62 ILE B CA 1
ATOM 1250 C C . ILE B 1 62 ? 10.797 10.141 1.977 1 96.94 62 ILE B C 1
ATOM 1252 O O . ILE B 1 62 ? 10.734 11.008 2.854 1 96.94 62 ILE B O 1
ATOM 1256 N N . GLU B 1 63 ? 11.703 10.227 0.968 1 96.94 63 GLU B N 1
ATOM 1257 C CA . GLU B 1 63 ? 12.57 11.391 0.835 1 96.94 63 GLU B CA 1
ATOM 1258 C C . GLU B 1 63 ? 11.75 12.672 0.671 1 96.94 63 GLU B C 1
ATOM 1260 O O . GLU B 1 63 ? 12.195 13.75 1.065 1 96.94 63 GLU B O 1
ATOM 1265 N N . ALA B 1 64 ? 10.609 12.531 0.103 1 97.12 64 ALA B N 1
ATOM 1266 C CA . ALA B 1 64 ? 9.711 13.664 -0.104 1 97.12 64 ALA B CA 1
ATOM 1267 C C . ALA B 1 64 ? 9.242 14.242 1.229 1 97.12 64 ALA B C 1
ATOM 1269 O O . ALA B 1 64 ? 8.727 15.359 1.278 1 97.12 64 ALA B O 1
ATOM 1270 N N . LEU B 1 65 ? 9.43 13.539 2.336 1 97.75 65 LEU B N 1
ATOM 1271 C CA . LEU B 1 65 ? 8.977 13.953 3.66 1 97.75 65 LEU B CA 1
ATOM 1272 C C . LEU B 1 65 ? 10.148 14.367 4.535 1 97.75 65 LEU B C 1
ATOM 1274 O O . LEU B 1 65 ? 9.984 14.625 5.73 1 97.75 65 LEU B O 1
ATOM 1278 N N . GLU B 1 66 ? 11.289 14.289 3.91 1 92.38 66 GLU B N 1
ATOM 1279 C CA . GLU B 1 66 ? 12.484 14.617 4.68 1 92.38 66 GLU B CA 1
ATOM 1280 C C . GLU B 1 66 ? 12.375 16 5.305 1 92.38 66 GLU B C 1
ATOM 1282 O O . GLU B 1 66 ? 11.953 16.953 4.648 1 92.38 66 GLU B O 1
ATOM 1287 N N . GLY B 1 67 ? 12.703 16.125 6.566 1 92.56 67 GLY B N 1
ATOM 1288 C CA . GLY B 1 67 ? 12.672 17.391 7.266 1 92.56 67 GLY B CA 1
ATOM 1289 C C . GLY B 1 67 ? 11.359 17.656 7.977 1 92.56 67 GLY B C 1
ATOM 1290 O O . GLY B 1 67 ? 11.258 18.594 8.781 1 92.56 67 GLY B O 1
ATOM 1291 N N . ALA B 1 68 ? 10.336 16.906 7.656 1 96.94 68 ALA B N 1
ATOM 1292 C CA . ALA B 1 68 ? 9.062 17.062 8.359 1 96.94 68 ALA B CA 1
ATOM 1293 C C . ALA B 1 68 ? 9.219 16.812 9.852 1 96.94 68 ALA B C 1
ATOM 1295 O O . ALA B 1 68 ? 9.797 15.805 10.258 1 96.94 68 ALA B O 1
ATOM 1296 N N . LYS B 1 69 ? 8.742 17.719 10.594 1 97.94 69 LYS B N 1
ATOM 1297 C CA . LYS B 1 69 ? 8.695 17.531 12.047 1 97.94 69 LYS B CA 1
ATOM 1298 C C . LYS B 1 69 ? 7.441 16.766 12.453 1 97.94 69 LYS B C 1
ATOM 1300 O O . LYS B 1 69 ? 7.484 15.945 13.375 1 97.94 69 LYS B O 1
ATOM 1305 N N . THR B 1 70 ? 6.336 17.078 11.773 1 98.69 70 THR B N 1
ATOM 1306 C CA . THR B 1 70 ? 5.051 16.422 11.953 1 98.69 70 THR B CA 1
ATOM 1307 C C . THR B 1 70 ? 4.461 16 10.609 1 98.69 70 THR B C 1
ATOM 1309 O O . THR B 1 70 ? 4.449 16.781 9.664 1 98.69 70 THR B O 1
ATOM 1312 N N . VAL B 1 71 ? 4.129 14.797 10.531 1 98.88 71 VAL B N 1
ATOM 1313 C CA . VAL B 1 71 ? 3.42 14.328 9.344 1 98.88 71 VAL B CA 1
ATOM 1314 C C . VAL B 1 71 ? 1.962 14.047 9.695 1 98.88 71 VAL B C 1
ATOM 1316 O O . VAL B 1 71 ? 1.677 13.227 10.57 1 98.88 71 VAL B O 1
ATOM 1319 N N . VAL B 1 72 ? 1.077 14.727 9.102 1 98.94 72 VAL B N 1
ATOM 1320 C CA . VAL B 1 72 ? -0.352 14.445 9.188 1 98.94 72 VAL B CA 1
ATOM 1321 C C . VAL B 1 72 ? -0.785 13.617 7.98 1 98.94 72 VAL B C 1
ATOM 1323 O O . VAL B 1 72 ? -0.819 14.117 6.852 1 98.94 72 VAL B O 1
ATOM 1326 N N . VAL B 1 73 ? -1.077 12.383 8.227 1 98.94 73 VAL B N 1
ATOM 1327 C CA . VAL B 1 73 ? -1.394 11.453 7.145 1 98.94 73 VAL B CA 1
ATOM 1328 C C . VAL B 1 73 ? -2.906 11.266 7.055 1 98.94 73 VAL B C 1
ATOM 1330 O O . VAL B 1 73 ? -3.598 11.242 8.078 1 98.94 73 VAL B O 1
ATOM 1333 N N . TYR B 1 74 ? -3.412 11.117 5.789 1 98.94 74 TYR B N 1
ATOM 1334 C CA . TYR B 1 74 ? -4.836 10.883 5.574 1 98.94 74 TYR B CA 1
ATOM 1335 C C . TYR B 1 74 ? -5.059 10.023 4.328 1 98.94 74 TYR B C 1
ATOM 1337 O O . TYR B 1 74 ? -4.145 9.844 3.521 1 98.94 74 TYR B O 1
ATOM 1345 N N . CYS B 1 75 ? -6.23 9.477 4.25 1 98.62 75 CYS B N 1
ATOM 1346 C CA . CYS B 1 75 ? -6.699 8.789 3.051 1 98.62 75 CYS B CA 1
ATOM 1347 C C . CYS B 1 75 ? -8.172 9.07 2.805 1 98.62 75 CYS B C 1
ATOM 1349 O O . CYS B 1 75 ? -8.617 10.219 2.865 1 98.62 75 CYS B O 1
ATOM 1351 N N . ALA B 1 76 ? -8.922 8.078 2.406 1 97.38 76 ALA B N 1
ATOM 1352 C CA . ALA B 1 76 ? -10.336 8.32 2.141 1 97.38 76 ALA B CA 1
ATOM 1353 C C . ALA B 1 76 ? -11.148 8.328 3.434 1 97.38 76 ALA B C 1
ATOM 1355 O O . ALA B 1 76 ? -12.008 9.188 3.631 1 97.38 76 ALA B O 1
ATOM 1356 N N . VAL B 1 77 ? -10.758 7.383 4.402 1 96.5 77 VAL B N 1
ATOM 1357 C CA . VAL B 1 77 ? -11.594 7.266 5.59 1 96.5 77 VAL B CA 1
ATOM 1358 C C . VAL B 1 77 ? -10.719 7.027 6.816 1 96.5 77 VAL B C 1
ATOM 1360 O O . VAL B 1 77 ? -11.227 6.914 7.938 1 96.5 77 VAL B O 1
ATOM 1363 N N . GLY B 1 78 ? -9.43 6.867 6.641 1 97.75 78 GLY B N 1
ATOM 1364 C CA . GLY B 1 78 ? -8.523 6.844 7.777 1 97.75 78 GLY B CA 1
ATOM 1365 C C . GLY B 1 78 ? -7.801 5.523 7.938 1 97.75 78 GLY B C 1
ATOM 1366 O O . GLY B 1 78 ? -6.793 5.441 8.641 1 97.75 78 GLY B O 1
ATOM 1367 N N . GLY B 1 79 ? -8.289 4.438 7.324 1 97.94 79 GLY B N 1
ATOM 1368 C CA . GLY B 1 79 ? -7.684 3.123 7.48 1 97.94 79 GLY B CA 1
ATOM 1369 C C . GLY B 1 79 ? -6.312 3.02 6.836 1 97.94 79 GLY B C 1
ATOM 1370 O O . GLY B 1 79 ? -5.344 2.625 7.488 1 97.94 79 GLY B O 1
ATOM 1371 N N . ARG B 1 80 ? -6.152 3.324 5.555 1 98.44 80 ARG B N 1
ATOM 1372 C CA . ARG B 1 80 ? -4.859 3.33 4.887 1 98.44 80 ARG B CA 1
ATOM 1373 C C . ARG B 1 80 ? -3.891 4.289 5.574 1 98.44 80 ARG B C 1
ATOM 1375 O O . ARG B 1 80 ? -2.695 4 5.68 1 98.44 80 ARG B O 1
ATOM 1382 N N . ALA B 1 81 ? -4.422 5.395 6.059 1 98.81 81 ALA B N 1
ATOM 1383 C CA . ALA B 1 81 ? -3.604 6.387 6.754 1 98.81 81 ALA B CA 1
ATOM 1384 C C . ALA B 1 81 ? -2.973 5.789 8.008 1 98.81 81 ALA B C 1
ATOM 1386 O O . ALA B 1 81 ? -1.793 6.016 8.289 1 98.81 81 ALA B O 1
ATOM 1387 N N . ALA B 1 82 ? -3.734 5.023 8.75 1 98.69 82 ALA B N 1
ATOM 1388 C CA . ALA B 1 82 ? -3.223 4.383 9.961 1 98.69 82 ALA B CA 1
ATOM 1389 C C . ALA B 1 82 ? -2.07 3.436 9.633 1 98.69 82 ALA B C 1
ATOM 1391 O O . ALA B 1 82 ? -1.018 3.49 10.273 1 98.69 82 ALA B O 1
ATOM 1392 N N . LEU B 1 83 ? -2.273 2.619 8.625 1 98.56 83 LEU B N 1
ATOM 1393 C CA . LEU B 1 83 ? -1.25 1.647 8.258 1 98.56 83 LEU B CA 1
ATOM 1394 C C . LEU B 1 83 ? -0.019 2.346 7.688 1 98.56 83 LEU B C 1
ATOM 1396 O O . LEU B 1 83 ? 1.112 1.947 7.973 1 98.56 83 LEU B O 1
ATOM 1400 N N . ALA B 1 84 ? -0.223 3.365 6.906 1 98.75 84 ALA B N 1
ATOM 1401 C CA . ALA B 1 84 ? 0.886 4.168 6.395 1 98.75 84 ALA B CA 1
ATOM 1402 C C . ALA B 1 84 ? 1.648 4.84 7.535 1 98.75 84 ALA B C 1
ATOM 1404 O O . ALA B 1 84 ? 2.879 4.906 7.508 1 98.75 84 ALA B O 1
ATOM 1405 N N . GLY B 1 85 ? 0.9 5.402 8.508 1 98.69 85 GLY B N 1
ATOM 1406 C CA . GLY B 1 85 ? 1.537 6.008 9.664 1 98.69 85 GLY B CA 1
ATOM 1407 C C . GLY B 1 85 ? 2.434 5.043 10.422 1 98.69 85 GLY B C 1
ATOM 1408 O O . GLY B 1 85 ? 3.529 5.414 10.852 1 98.69 85 GLY B O 1
ATOM 1409 N N . ALA B 1 86 ? 1.988 3.818 10.594 1 97.94 86 ALA B N 1
ATOM 1410 C CA . ALA B 1 86 ? 2.805 2.801 11.25 1 97.94 86 ALA B CA 1
ATOM 1411 C C . ALA B 1 86 ? 4.109 2.568 10.492 1 97.94 86 ALA B C 1
ATOM 1413 O O . ALA B 1 86 ? 5.172 2.424 11.102 1 97.94 86 ALA B O 1
ATOM 1414 N N . THR B 1 87 ? 4.004 2.506 9.18 1 97.81 87 THR B N 1
ATOM 1415 C CA . THR B 1 87 ? 5.195 2.379 8.344 1 97.81 87 THR B CA 1
ATOM 1416 C C . THR B 1 87 ? 6.148 3.545 8.586 1 97.81 87 THR B C 1
ATOM 1418 O O . THR B 1 87 ? 7.352 3.34 8.773 1 97.81 87 THR B O 1
ATOM 1421 N N . LEU B 1 88 ? 5.633 4.75 8.578 1 98.25 88 LEU B N 1
ATOM 1422 C CA . LEU B 1 88 ? 6.457 5.934 8.789 1 98.25 88 LEU B CA 1
ATOM 1423 C C . LEU B 1 88 ? 7.148 5.887 10.148 1 98.25 88 LEU B C 1
ATOM 1425 O O . LEU B 1 88 ? 8.328 6.223 10.258 1 98.25 88 LEU B O 1
ATOM 1429 N N . LYS B 1 89 ? 6.457 5.441 11.141 1 97.44 89 LYS B N 1
ATOM 1430 C CA . LYS B 1 89 ? 7.07 5.309 12.461 1 97.44 89 LYS B CA 1
ATOM 1431 C C . LYS B 1 89 ? 8.234 4.324 12.43 1 97.44 89 LYS B C 1
ATOM 1433 O O . LYS B 1 89 ? 9.289 4.59 13.008 1 97.44 89 LYS B O 1
ATOM 1438 N N . SER B 1 90 ? 8.016 3.27 11.766 1 96.31 90 SER B N 1
ATOM 1439 C CA . SER B 1 90 ? 9.062 2.262 11.656 1 96.31 90 SER B CA 1
ATOM 1440 C C . SER B 1 90 ? 10.289 2.82 10.938 1 96.31 90 SER B C 1
ATOM 1442 O O . SER B 1 90 ? 11.406 2.334 11.141 1 96.31 90 SER B O 1
ATOM 1444 N N . LEU B 1 91 ? 10.078 3.824 10.148 1 96.75 91 LEU B N 1
ATOM 1445 C CA . LEU B 1 91 ? 11.156 4.402 9.352 1 96.75 91 LEU B CA 1
ATOM 1446 C C . LEU B 1 91 ? 11.758 5.613 10.055 1 96.75 91 LEU B C 1
ATOM 1448 O O . LEU B 1 91 ? 12.617 6.301 9.492 1 96.75 91 LEU B O 1
ATOM 1452 N N . GLY B 1 92 ? 11.203 5.988 11.188 1 95.88 92 GLY B N 1
ATOM 1453 C CA . GLY B 1 92 ? 11.906 6.945 12.031 1 95.88 92 GLY B CA 1
ATOM 1454 C C . GLY B 1 92 ? 11.18 8.273 12.156 1 95.88 92 GLY B C 1
ATOM 1455 O O . GLY B 1 92 ? 11.68 9.195 12.797 1 95.88 92 GLY B O 1
ATOM 1456 N N . PHE B 1 93 ? 10.055 8.375 11.531 1 97.5 93 PHE B N 1
ATOM 1457 C CA . PHE B 1 93 ? 9.266 9.586 11.734 1 97.5 93 PHE B CA 1
ATOM 1458 C C . PHE B 1 93 ? 8.617 9.586 13.109 1 97.5 93 PHE B C 1
ATOM 1460 O O . PHE B 1 93 ? 7.805 8.719 13.422 1 97.5 93 PHE B O 1
ATOM 1467 N N . ALA B 1 94 ? 8.898 10.578 13.836 1 95.81 94 ALA B N 1
ATOM 1468 C CA . ALA B 1 94 ? 8.578 10.547 15.258 1 95.81 94 ALA B CA 1
ATOM 1469 C C . ALA B 1 94 ? 7.145 11 15.508 1 95.81 94 ALA B C 1
ATOM 1471 O O . ALA B 1 94 ? 6.43 10.398 16.312 1 95.81 94 ALA B O 1
ATOM 1472 N N . ASP B 1 95 ? 6.766 12.062 14.852 1 98.5 95 ASP B N 1
ATOM 1473 C CA . ASP B 1 95 ? 5.434 12.617 15.062 1 98.5 95 ASP B CA 1
ATOM 1474 C C . ASP B 1 95 ? 4.547 12.422 13.836 1 98.5 95 ASP B C 1
ATOM 1476 O O . ASP B 1 95 ? 4.559 13.25 12.922 1 98.5 95 ASP B O 1
ATOM 1480 N N . VAL B 1 96 ? 3.779 11.398 13.828 1 98.81 96 VAL B N 1
ATOM 1481 C CA . VAL B 1 96 ? 2.846 11.047 12.766 1 98.81 96 VAL B CA 1
ATOM 1482 C C . VAL B 1 96 ? 1.424 10.992 13.32 1 98.81 96 VAL B C 1
ATOM 1484 O O . VAL B 1 96 ? 1.175 10.352 14.344 1 98.81 96 VAL B O 1
ATOM 1487 N N . ARG B 1 97 ? 0.514 11.656 12.609 1 98.88 97 ARG B N 1
ATOM 1488 C CA . ARG B 1 97 ? -0.874 11.742 13.055 1 98.88 97 ARG B CA 1
ATOM 1489 C C . ARG B 1 97 ? -1.834 11.422 11.914 1 98.88 97 ARG B C 1
ATOM 1491 O O . ARG B 1 97 ? -1.601 11.805 10.773 1 98.88 97 ARG B O 1
ATOM 1498 N N . ASN B 1 98 ? -2.83 10.734 12.266 1 98.88 98 ASN B N 1
ATOM 1499 C CA . ASN B 1 98 ? -3.859 10.344 11.312 1 98.88 98 ASN B CA 1
ATOM 1500 C C . ASN B 1 98 ? -5.051 11.297 11.352 1 98.88 98 ASN B C 1
ATOM 1502 O O . ASN B 1 98 ? -5.766 11.367 12.352 1 98.88 98 ASN B O 1
ATOM 1506 N N . SER B 1 99 ? -5.293 11.984 10.273 1 98.75 99 SER B N 1
ATOM 1507 C CA . SER B 1 99 ? -6.379 12.961 10.273 1 98.75 99 SER B CA 1
ATOM 1508 C C . SER B 1 99 ? -7.648 12.375 9.664 1 98.75 99 SER B C 1
ATOM 1510 O O . SER B 1 99 ? -8.672 13.055 9.57 1 98.75 99 SER B O 1
ATOM 1512 N N . GLY B 1 100 ? -7.543 11.156 9.219 1 98.06 100 GLY B N 1
ATOM 1513 C CA . GLY B 1 100 ? -8.734 10.484 8.734 1 98.06 100 GLY B CA 1
ATOM 1514 C C . GLY B 1 100 ? -8.953 10.664 7.246 1 98.06 100 GLY B C 1
ATOM 1515 O O . GLY B 1 100 ? -8.047 10.422 6.445 1 98.06 100 GLY B O 1
ATOM 1516 N N . GLY B 1 101 ? -10.117 11.188 6.961 1 98.5 101 GLY B N 1
ATOM 1517 C CA . GLY B 1 101 ? -10.578 11.109 5.582 1 98.5 101 GLY B CA 1
ATOM 1518 C C . GLY B 1 101 ? -10.531 12.453 4.867 1 98.5 101 GLY B C 1
ATOM 1519 O O . GLY B 1 101 ? -10.781 13.492 5.477 1 98.5 101 GLY B O 1
ATOM 1520 N N . PHE B 1 102 ? -10.312 12.375 3.588 1 98.81 102 PHE B N 1
ATOM 1521 C CA . PHE B 1 102 ? -10.305 13.57 2.748 1 98.81 102 PHE B CA 1
ATOM 1522 C C . PHE B 1 102 ? -11.68 14.219 2.725 1 98.81 102 PHE B C 1
ATOM 1524 O O . PHE B 1 102 ? -11.797 15.445 2.773 1 98.81 102 PHE B O 1
ATOM 1531 N N . LYS B 1 103 ? -12.703 13.477 2.662 1 97.81 103 LYS B N 1
ATOM 1532 C CA . LYS B 1 103 ? -14.062 14.016 2.619 1 97.81 103 LYS B CA 1
ATOM 1533 C C . LYS B 1 103 ? -14.359 14.844 3.865 1 97.81 103 LYS B C 1
ATOM 1535 O O . LYS B 1 103 ? -15.016 15.883 3.783 1 97.81 103 LYS B O 1
ATOM 1540 N N . ASP B 1 104 ? -13.93 14.367 5.02 1 98.25 104 ASP B N 1
ATOM 1541 C CA . ASP B 1 104 ? -14.133 15.102 6.262 1 98.25 104 ASP B CA 1
ATOM 1542 C C . ASP B 1 104 ? -13.453 16.469 6.203 1 98.25 104 ASP B C 1
ATOM 1544 O O . ASP B 1 104 ? -13.984 17.453 6.707 1 98.25 104 ASP B O 1
ATOM 1548 N N . TRP B 1 105 ? -12.273 16.5 5.645 1 98.75 105 TRP B N 1
ATOM 1549 C CA . TRP B 1 105 ? -11.555 17.75 5.445 1 98.75 105 TRP B CA 1
ATOM 1550 C C . TRP B 1 105 ? -12.367 18.719 4.578 1 98.75 105 TRP B C 1
ATOM 1552 O O . TRP B 1 105 ? -12.547 19.875 4.934 1 98.75 105 TRP B O 1
ATOM 1562 N N . VAL B 1 106 ? -12.859 18.234 3.451 1 98.44 106 VAL B N 1
ATOM 1563 C CA . VAL B 1 106 ? -13.625 19.031 2.51 1 98.44 106 VAL B CA 1
ATOM 1564 C C . VAL B 1 106 ? -14.906 19.531 3.182 1 98.44 106 VAL B C 1
ATOM 1566 O O . VAL B 1 106 ? -15.234 20.719 3.096 1 98.44 106 VAL B O 1
ATOM 1569 N N . ASP B 1 107 ? -15.562 18.656 3.881 1 97.94 107 ASP B N 1
ATOM 1570 C CA . ASP B 1 107 ? -16.828 18.984 4.535 1 97.94 107 ASP B CA 1
ATOM 1571 C C . ASP B 1 107 ? -16.609 20.062 5.598 1 97.94 107 ASP B C 1
ATOM 1573 O O . ASP B 1 107 ? -17.516 20.875 5.859 1 97.94 107 ASP B O 1
ATOM 1577 N N . ALA B 1 108 ? -15.477 20.047 6.145 1 98.06 108 ALA B N 1
ATOM 1578 C CA . ALA B 1 108 ? -15.164 21.016 7.195 1 98.06 108 ALA B CA 1
ATOM 1579 C C . ALA B 1 108 ? -14.672 22.328 6.605 1 98.06 108 ALA B C 1
ATOM 1581 O O . ALA B 1 108 ? -14.297 23.234 7.34 1 98.06 108 ALA B O 1
ATOM 1582 N N . GLY B 1 109 ? -14.648 22.344 5.293 1 97.88 109 GLY B N 1
ATOM 1583 C CA . GLY B 1 109 ? -14.266 23.594 4.633 1 97.88 109 GLY B CA 1
ATOM 1584 C C . GLY B 1 109 ? -12.766 23.75 4.492 1 97.88 109 GLY B C 1
ATOM 1585 O O . GLY B 1 109 ? -12.266 24.875 4.375 1 97.88 109 GLY B O 1
ATOM 1586 N N . GLY B 1 110 ? -12.016 22.656 4.562 1 98.19 110 GLY B N 1
ATOM 1587 C CA . GLY B 1 110 ? -10.578 22.734 4.391 1 98.19 110 GLY B CA 1
ATOM 1588 C C . GLY B 1 110 ? -10.156 23.094 2.979 1 98.19 110 GLY B C 1
ATOM 1589 O O . GLY B 1 110 ? -10.898 22.844 2.025 1 98.19 110 GLY B O 1
ATOM 1590 N N . GLU B 1 111 ? -9.008 23.641 2.812 1 98.38 111 GLU B N 1
ATOM 1591 C CA . GLU B 1 111 ? -8.508 24.047 1.504 1 98.38 111 GLU B CA 1
ATOM 1592 C C . GLU B 1 111 ? -8.07 22.844 0.68 1 98.38 111 GLU B C 1
ATOM 1594 O O . GLU B 1 111 ? -7.414 21.938 1.198 1 98.38 111 GLU B O 1
ATOM 1599 N N . VAL B 1 112 ? -8.484 22.938 -0.578 1 98.62 112 VAL B N 1
ATOM 1600 C CA . VAL B 1 112 ? -8.164 21.812 -1.455 1 98.62 112 VAL B CA 1
ATOM 1601 C C . VAL B 1 112 ? -7.547 22.328 -2.752 1 98.62 112 VAL B C 1
ATOM 1603 O O . VAL B 1 112 ? -7.637 23.531 -3.055 1 98.62 112 VAL B O 1
ATOM 1606 N N . GLU B 1 113 ? -6.914 21.516 -3.451 1 98.12 113 GLU B N 1
ATOM 1607 C CA . GLU B 1 113 ? -6.379 21.812 -4.773 1 98.12 113 GLU B CA 1
ATOM 1608 C C . GLU B 1 113 ? -6.555 20.641 -5.727 1 98.12 113 GLU B C 1
ATOM 1610 O O . GLU B 1 113 ? -6.715 19.5 -5.285 1 98.12 113 GLU B O 1
#

Nearest PDB structures (foldseek):
  3tp9-assembly1_B  TM=8.990E-01  e=1.010E-08  Alicyclobacillus acidocaldarius subsp. acidocaldarius DSM 446
  3gk5-assembly1_A  TM=8.885E-01  e=4.092E-07  Thermoplasma volcanium GSS1
  3nt6-assembly1_B  TM=8.728E-01  e=5.045E-06  Shewanella loihica PV-4
  1yt8-assembly1_A  TM=9.085E-01  e=1.453E-05  Pseudomonas aeruginosa
  3foj-assembly1_A  TM=8.278E-01  e=2.465E-05  Staphylococcus saprophyticus subsp. saprophyticus ATCC 15305 = NCTC 7292

Sequence (226 aa):
MTQTPSDLVANAGIPAISIDDAKVLHGQDGVVFLDVREPAEVAGGKIAGAVAIPRGVLEWQIEALEGAKTVVVYCAVGGRAALAGATLKSLGFADVRNSGGFKDWVDAGGEVEMTQTPSDLVANAGIPAISIDDAKVLHGQDGVVFLDVREPAEVAGGKIAGAVAIPRGVLEWQIEALEGAKTVVVYCAVGGRAALAGATLKSLGFADVRNSGGFKDWVDAGGEVE

pLDDT: mean 97.41, std 4.04, range [58.62, 98.94]

InterPro domains:
  IPR001763 Rhodanese-like domain [PF00581] (20-107)
  IPR001763 Rhodanese-like domain [PS50206] (27-113)
  IPR001763 Rhodanese-like domain [SM00450] (17-111)
  IPR036873 Rhodanese-like domain superfamily [G3DSA:3.40.250.10] (8-113)
  IPR036873 Rhodanese-like domain superfamily [SSF52821] (9-112)
  IPR050229 Thiosulfate sulfurtransferase GlpE [PTHR43031] (11-111)

Radius of gyration: 18.06 Å; Cα contacts (8 Å, |Δi|>4): 448; chains: 2; bounding box: 34×50×39 Å

Solvent-accessible surface area (backbone atoms only — not comparable to full-atom values): 11921 Å² total; per-residue (Å²): 131,68,42,47,58,69,50,54,38,70,64,30,76,46,50,75,40,51,57,71,60,46,57,70,46,58,87,39,88,44,47,39,41,35,35,35,40,53,68,75,59,45,75,76,38,41,57,55,88,41,46,76,44,37,45,47,52,34,75,80,49,51,73,82,53,63,82,49,59,30,40,40,25,21,19,72,72,23,56,56,14,21,48,44,38,32,53,41,43,50,50,54,48,83,44,50,30,26,45,21,22,50,62,60,36,52,74,70,67,49,63,64,82,130,67,40,48,58,69,52,53,38,69,65,30,75,46,49,74,39,53,57,69,60,46,57,70,46,60,87,38,87,45,46,39,42,36,36,35,41,52,67,75,60,45,73,78,36,41,56,56,87,41,45,77,45,36,44,47,51,36,74,80,50,51,74,82,52,64,80,51,60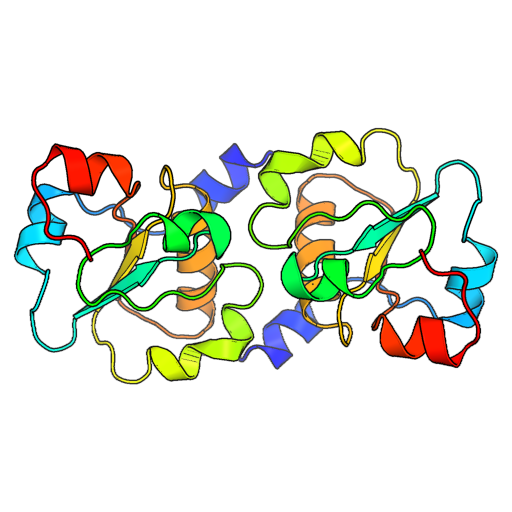,30,38,41,25,20,19,71,73,24,57,57,13,20,47,44,38,33,52,42,43,50,52,54,47,84,43,48,30,26,46,22,23,50,60,59,36,50,74,70,66,48,64,64,82

Organism: NCBI:txid391626

Secondary structure (DSSP, 8-state):
-PPPHHHHHHHS-PPB--HHHHHHHTT-TTEEEEE-S-HHHHTT--BTTPEE--GGGGGG-GGGGTT-SEEEEEESSSHHHHHHHHHHHHTT---EEEEEEHHHHHHTT--B-/-PPPHHHHHHHT-PPB--HHHHHHHTT-TTEEEEE-S-HHHHTT--BTTPEE--GGGGGG-GGGGTT-SEEEEEESSSHHHHHHHHHHHHTT---EEEEEEHHHHHHTT--B-

Foldseek 3Di:
DDDDLVRLLVPLPAAADELVRVLVCPPDPLEAEEEQEDPVVCVVKDFPRHHYHHLVCCVVVCVVSPSRLAYEYEYAFFSSRSNSQSVVVVVPRDHYYYHTHRVSNVVVVGHMD/DDDDLVRLLVPLPAAADELVRVLVCPPDPLEAEEEQEDPVVCVVKDFPRHHYHHLVCCVVVCVVSPSRLAYEYEYAFFSSRSNSQSVVVVVPRDHYYYHTHRVSNVVVVGHMD